Protein AF-A0A1V6YG26-F1 (afdb_monomer_lite)

Sequence (263 aa):
MVFYSLVFWRGEHWSNNSGQDHRQLIISSDRGIANYLFRLIQDRSDPIHRQRDFHEVQRLSPQMWSYCSRDWEVLRKFIDQINLGKAELSNESSNKIRGKVLYQHLDDWNYRNIAPILPDIDVADHIDGSVFCIRNKRVPERFWAIADGTTRIGVSTSKRSKFGIRIAGTHDREDNSNGRLMVKWDTVKLYLMEQNAKVLISKNKGFLEADKDDQDPAQFEFGTLLRGGFMVIETSDESDSAKKLSLKFVNPEYQGGEIWELC

Foldseek 3Di:
DKAKAKEFECEQDVDVPRRFFWIKIKIFQDLLLVLLLLLVLVVQEDQDPSPGQWYPWADPASRYTYIYGNDSCSSVVQLVCLQVVNHPDPPVSSVVHHPGMDMDIDGGPVDDDDDDPRPDDPADFQAAFDKWWKAFPVHRLWTFDQWPPFQFTFIDSPDTWIKTKHFPPPPPPPPPRVGNGAHQQTKIFIWTDDPPDTFAFDQDPQFTGGHNPDPDGDIDRNNCQQQFQWAWDFDDDVVDPDTTTTIGGHDPVDNDGTGMGTD

Organism: Penicillium nalgiovense (NCBI:txid60175)

pLDDT: mean 84.35, std 12.28, range [42.31, 97.38]

Structure (mmCIF, N/CA/C/O backbone):
data_AF-A0A1V6YG26-F1
#
_entry.id   AF-A0A1V6YG26-F1
#
loop_
_atom_site.group_PDB
_atom_site.id
_atom_site.type_symbol
_atom_site.label_atom_id
_atom_site.label_alt_id
_atom_site.label_comp_id
_atom_site.label_asym_id
_atom_site.label_entity_id
_atom_site.label_seq_id
_atom_site.pdbx_PDB_ins_code
_atom_site.Cartn_x
_atom_site.Cartn_y
_atom_site.Cartn_z
_atom_site.occupancy
_atom_site.B_iso_or_equiv
_atom_site.auth_seq_id
_atom_site.auth_comp_id
_atom_site.auth_asym_id
_atom_site.auth_atom_id
_atom_site.pdbx_PDB_model_num
ATOM 1 N N . MET A 1 1 ? 0.627 -14.253 -1.215 1.00 81.31 1 MET A N 1
ATOM 2 C CA . MET A 1 1 ? 0.008 -14.518 -2.528 1.00 81.31 1 MET A CA 1
ATOM 3 C C . MET A 1 1 ? 0.662 -13.585 -3.519 1.00 81.31 1 MET A C 1
ATOM 5 O O . MET A 1 1 ? 0.773 -12.405 -3.199 1.00 81.31 1 MET A O 1
ATOM 9 N N . VAL A 1 2 ? 1.115 -14.126 -4.650 1.00 90.81 2 VAL A N 1
ATOM 10 C CA . VAL A 1 2 ? 1.690 -13.341 -5.749 1.00 90.81 2 VAL A CA 1
ATOM 11 C C . VAL A 1 2 ? 0.691 -12.266 -6.173 1.00 90.81 2 VAL A C 1
ATOM 13 O O . VAL A 1 2 ? -0.513 -12.515 -6.197 1.00 90.81 2 VAL A O 1
ATOM 16 N N . PHE A 1 3 ? 1.187 -11.067 -6.456 1.00 92.56 3 PHE A N 1
ATOM 17 C CA . PHE A 1 3 ? 0.376 -9.935 -6.880 1.00 92.56 3 PHE A CA 1
ATOM 18 C C . PHE A 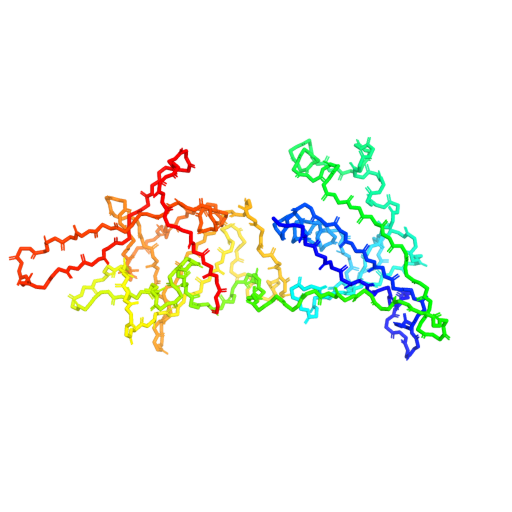1 3 ? 0.825 -9.470 -8.258 1.00 92.56 3 PHE A C 1
ATOM 20 O O . PHE A 1 3 ? 2.018 -9.280 -8.496 1.00 92.56 3 PHE A O 1
ATOM 27 N N . TYR A 1 4 ? -0.144 -9.282 -9.144 1.00 93.44 4 TYR A N 1
ATOM 28 C CA . TYR A 1 4 ? 0.081 -8.894 -10.526 1.00 93.44 4 TYR A CA 1
ATOM 29 C C . TYR A 1 4 ? -0.364 -7.447 -10.721 1.00 93.44 4 TYR A C 1
ATOM 31 O O . TYR A 1 4 ? -1.481 -7.090 -10.339 1.00 93.44 4 TYR A O 1
ATOM 39 N N . SER A 1 5 ? 0.500 -6.629 -11.317 1.00 93.94 5 SER A N 1
ATOM 40 C CA . SER A 1 5 ? 0.149 -5.285 -11.768 1.00 93.94 5 SER A CA 1
ATOM 41 C C . SER A 1 5 ? 0.291 -5.188 -13.279 1.00 93.94 5 SER A C 1
ATOM 43 O O . SER A 1 5 ? 1.360 -5.477 -13.814 1.00 93.94 5 SER A O 1
ATOM 45 N N . LEU A 1 6 ? -0.769 -4.756 -13.956 1.00 93.00 6 LEU A N 1
ATOM 46 C CA . LEU A 1 6 ? -0.712 -4.360 -15.355 1.00 93.00 6 LEU A CA 1
ATOM 47 C C . LEU A 1 6 ? -0.322 -2.887 -15.442 1.00 93.00 6 LEU A C 1
ATOM 49 O O . LEU A 1 6 ? -0.944 -2.018 -14.828 1.00 93.00 6 LEU A O 1
ATOM 53 N N . VAL A 1 7 ? 0.728 -2.626 -16.205 1.00 93.12 7 VAL A N 1
ATOM 54 C CA . VAL A 1 7 ? 1.361 -1.320 -16.306 1.00 93.12 7 VAL A CA 1
ATOM 55 C C . VAL A 1 7 ? 1.362 -0.868 -17.752 1.00 93.12 7 VAL A C 1
ATOM 57 O O . VAL A 1 7 ? 1.692 -1.638 -18.655 1.00 93.12 7 VAL A O 1
ATOM 60 N N . PHE A 1 8 ? 0.999 0.392 -17.961 1.00 90.50 8 PHE A N 1
ATOM 61 C CA . PHE A 1 8 ? 0.992 1.018 -19.277 1.00 90.50 8 PHE A CA 1
ATOM 62 C C . PHE A 1 8 ? 2.060 2.101 -19.334 1.00 90.50 8 PHE A C 1
ATOM 64 O O . PHE A 1 8 ? 2.003 3.069 -18.569 1.00 90.50 8 PHE A O 1
ATOM 71 N N . TRP A 1 9 ? 3.002 1.964 -20.261 1.00 90.94 9 TRP A N 1
ATOM 72 C CA . TRP A 1 9 ? 3.801 3.109 -20.674 1.00 90.94 9 TRP A CA 1
ATOM 73 C C . TRP A 1 9 ? 2.948 3.998 -21.576 1.00 90.94 9 TRP A C 1
ATOM 75 O O . TRP A 1 9 ? 2.202 3.499 -22.417 1.00 90.94 9 TRP A O 1
ATOM 85 N N . ARG A 1 10 ? 3.018 5.310 -21.350 1.00 88.19 10 ARG A N 1
ATOM 86 C CA . ARG A 1 10 ? 2.201 6.323 -22.029 1.00 88.19 10 ARG A CA 1
ATOM 87 C C . ARG A 1 10 ? 3.023 7.223 -22.945 1.00 88.19 10 ARG A C 1
ATOM 89 O O . ARG A 1 10 ? 2.530 8.273 -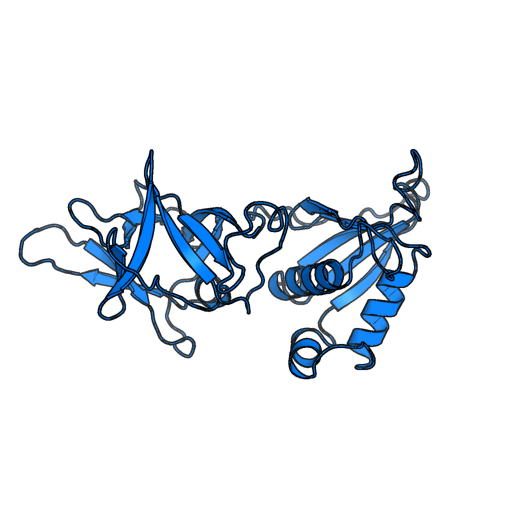23.334 1.00 88.19 10 ARG A O 1
ATOM 96 N N . GLY A 1 11 ? 4.245 6.846 -23.314 1.00 86.00 11 GLY A N 1
ATOM 97 C CA . GLY A 1 11 ? 5.129 7.711 -24.096 1.00 86.00 11 GLY A CA 1
ATOM 98 C C . GLY A 1 11 ? 5.890 8.731 -23.247 1.00 86.00 11 GLY A C 1
ATOM 99 O O . GLY A 1 11 ? 5.891 8.680 -22.016 1.00 86.00 11 GLY A O 1
ATOM 100 N N . GLU A 1 12 ? 6.523 9.691 -23.923 1.00 82.81 12 GLU A N 1
ATOM 101 C CA . GLU A 1 12 ? 7.204 10.820 -23.273 1.00 82.81 12 GLU A CA 1
ATOM 102 C C . GLU A 1 12 ? 6.216 11.852 -22.702 1.00 82.81 12 GLU A C 1
ATOM 104 O O . GLU A 1 12 ? 6.559 12.632 -21.823 1.00 82.81 12 GLU A O 1
ATOM 109 N N . HIS A 1 13 ? 4.979 11.868 -23.177 1.00 77.06 13 HIS A N 1
ATOM 110 C CA . HIS A 1 13 ? 3.904 12.716 -22.676 1.00 77.06 13 HIS A CA 1
ATOM 111 C C . HIS A 1 13 ? 2.573 12.029 -22.965 1.00 77.06 13 HIS A C 1
ATOM 113 O O . HIS A 1 13 ? 2.516 11.143 -23.821 1.00 77.06 13 HIS A O 1
ATOM 119 N N . TRP A 1 14 ? 1.497 12.475 -22.311 1.00 70.56 14 TRP A N 1
ATOM 120 C CA . TRP A 1 14 ? 0.128 12.120 -22.693 1.00 70.56 14 TRP A CA 1
ATOM 121 C C . TRP A 1 14 ? -0.158 12.580 -24.130 1.00 70.56 14 TRP A C 1
ATOM 123 O O . TRP A 1 14 ? -0.677 13.668 -24.366 1.00 70.56 14 TRP A O 1
ATOM 133 N N . SER A 1 15 ? 0.228 11.767 -25.107 1.00 60.75 15 SER A N 1
ATOM 134 C CA . SER A 1 15 ? -0.153 11.927 -26.502 1.00 60.75 15 SER A CA 1
ATOM 135 C C . SER A 1 15 ? -1.367 11.042 -26.774 1.00 60.75 15 SER A C 1
ATOM 137 O O . SER A 1 15 ? -1.554 10.004 -26.135 1.00 60.75 15 SER A O 1
ATOM 139 N N . ASN A 1 16 ? -2.203 11.434 -27.732 1.00 55.00 16 ASN A N 1
ATOM 140 C CA . ASN A 1 16 ? -3.494 10.783 -27.971 1.00 55.00 16 ASN A CA 1
ATOM 141 C C . ASN A 1 16 ? -3.404 9.294 -28.380 1.00 55.00 16 ASN A C 1
ATOM 143 O O . ASN A 1 16 ? -4.432 8.624 -28.378 1.00 55.00 16 ASN A O 1
ATOM 147 N N . ASN A 1 17 ? -2.207 8.755 -28.664 1.00 53.12 17 ASN A N 1
ATOM 148 C CA . ASN A 1 17 ? -2.014 7.373 -29.126 1.00 53.12 17 ASN A CA 1
ATOM 149 C C . ASN A 1 17 ? -1.087 6.511 -28.245 1.00 53.12 17 ASN A C 1
ATOM 151 O O . ASN A 1 17 ? -0.987 5.309 -28.461 1.00 53.12 17 ASN A O 1
ATOM 155 N N . SER A 1 18 ? -0.428 7.059 -27.224 1.00 56.69 18 SER A N 1
ATOM 156 C CA . SER A 1 18 ? 0.747 6.411 -26.617 1.00 56.69 18 SER A CA 1
ATOM 157 C C . SER A 1 18 ? 0.468 5.357 -25.534 1.00 56.69 18 SER A C 1
ATOM 159 O O . SER A 1 18 ? 1.392 4.933 -24.854 1.00 56.69 18 SER A O 1
ATOM 161 N N . GLY A 1 19 ? -0.780 4.905 -25.356 1.00 56.06 19 GLY A N 1
ATOM 162 C CA . GLY A 1 19 ? -1.140 3.858 -24.383 1.00 56.06 19 GLY A CA 1
ATOM 163 C C . GLY A 1 19 ? -1.404 2.465 -24.964 1.00 56.06 19 GLY A C 1
ATOM 164 O O . GLY A 1 19 ? -1.729 1.558 -24.197 1.00 56.06 19 GLY A O 1
ATOM 165 N N . GLN A 1 20 ? -1.339 2.302 -26.289 1.00 61.09 20 GLN A N 1
ATOM 166 C CA . GLN A 1 20 ? -1.691 1.044 -26.962 1.00 61.09 20 GLN A CA 1
ATOM 167 C C . GLN A 1 20 ? -0.503 0.079 -27.121 1.00 61.09 20 GLN A C 1
ATOM 169 O O . GLN A 1 20 ? -0.725 -1.135 -27.120 1.00 61.09 20 GLN A O 1
ATOM 174 N N . ASP A 1 21 ? 0.725 0.607 -27.145 1.00 65.25 21 ASP A N 1
ATOM 175 C CA . ASP A 1 21 ? 1.868 -0.095 -27.755 1.00 65.25 21 ASP A CA 1
ATOM 176 C C . ASP A 1 21 ? 2.886 -0.659 -26.745 1.00 65.25 21 ASP A C 1
ATOM 178 O O . ASP A 1 21 ? 3.805 -1.376 -27.104 1.00 65.25 21 ASP A O 1
ATOM 182 N N . HIS A 1 22 ? 2.766 -0.371 -25.443 1.00 80.75 22 HIS A N 1
ATOM 183 C CA . HIS A 1 22 ? 3.738 -0.896 -24.470 1.00 80.75 22 HIS A CA 1
ATOM 184 C C . HIS A 1 22 ? 3.083 -1.244 -23.140 1.00 80.75 22 HIS A C 1
ATOM 186 O O . HIS A 1 22 ? 3.033 -0.457 -22.185 1.00 80.75 22 HIS A O 1
ATOM 192 N N . ARG A 1 23 ? 2.585 -2.479 -23.090 1.00 87.31 23 ARG A N 1
ATOM 193 C CA . ARG A 1 23 ? 1.992 -3.088 -21.903 1.00 87.31 23 ARG A CA 1
ATOM 194 C C . ARG A 1 23 ? 3.025 -3.932 -21.183 1.00 87.31 23 ARG A C 1
ATOM 196 O O . ARG A 1 23 ? 3.871 -4.586 -21.787 1.00 87.31 23 ARG A O 1
ATOM 203 N N . GLN A 1 24 ? 2.964 -3.908 -19.865 1.00 90.62 24 GLN A N 1
ATOM 204 C CA . GLN A 1 24 ? 3.953 -4.569 -19.030 1.00 90.62 24 GLN A CA 1
ATOM 205 C C . GLN A 1 24 ? 3.233 -5.246 -17.872 1.00 90.62 24 GLN A C 1
ATOM 207 O O . GLN A 1 24 ? 2.350 -4.663 -17.244 1.00 90.62 24 GLN A O 1
ATOM 212 N N . LEU A 1 25 ? 3.598 -6.491 -17.596 1.00 93.25 25 LEU A N 1
ATOM 213 C CA . LEU A 1 25 ? 3.125 -7.233 -16.442 1.00 93.25 25 LEU A CA 1
ATOM 214 C C . LEU A 1 25 ? 4.224 -7.244 -15.386 1.00 93.25 25 LEU A C 1
ATOM 216 O O . LEU A 1 25 ? 5.319 -7.761 -15.606 1.00 93.25 25 LEU A O 1
ATOM 220 N N . ILE A 1 26 ? 3.910 -6.692 -14.221 1.00 95.81 26 ILE A N 1
ATOM 221 C CA . ILE A 1 26 ? 4.768 -6.760 -13.046 1.00 95.81 26 ILE A CA 1
ATOM 222 C C . ILE A 1 26 ? 4.250 -7.858 -12.130 1.00 95.81 26 ILE A C 1
ATOM 224 O O . ILE A 1 26 ? 3.083 -7.856 -11.738 1.00 95.81 26 ILE A O 1
ATOM 228 N N . ILE A 1 27 ? 5.135 -8.778 -11.760 1.00 95.38 27 ILE A N 1
ATOM 229 C CA . ILE A 1 27 ? 4.828 -9.908 -10.885 1.00 95.38 27 ILE A CA 1
ATOM 230 C C . ILE A 1 27 ? 5.585 -9.695 -9.579 1.00 95.38 27 ILE A C 1
ATOM 232 O O . ILE A 1 27 ? 6.812 -9.670 -9.561 1.00 95.38 27 ILE A O 1
ATOM 236 N N . SER A 1 28 ? 4.858 -9.522 -8.480 1.00 96.00 28 SER A N 1
ATOM 237 C CA . SER A 1 28 ? 5.433 -9.258 -7.157 1.00 96.00 28 SER A CA 1
ATOM 238 C C . SER A 1 28 ? 5.104 -10.377 -6.174 1.00 96.00 28 SER A C 1
ATOM 240 O O . SER A 1 28 ? 4.035 -10.981 -6.249 1.00 96.00 28 SER A O 1
ATOM 242 N N . SER A 1 29 ? 5.980 -10.631 -5.199 1.00 95.31 29 SER A N 1
ATOM 243 C CA . SER A 1 29 ? 5.761 -11.693 -4.197 1.00 95.31 29 SER A CA 1
ATOM 244 C C . SER A 1 29 ? 4.498 -11.487 -3.347 1.00 95.31 29 SER A C 1
ATOM 246 O O . SER A 1 29 ? 3.872 -12.453 -2.904 1.00 95.31 29 SER A O 1
ATOM 248 N N . ASP A 1 30 ? 4.138 -10.225 -3.098 1.00 92.94 30 ASP A N 1
ATOM 249 C CA . ASP A 1 30 ? 2.909 -9.805 -2.429 1.00 92.94 30 ASP A CA 1
ATOM 250 C C . ASP A 1 30 ? 2.498 -8.379 -2.834 1.00 92.94 30 ASP A C 1
ATOM 252 O O . ASP A 1 30 ? 3.299 -7.613 -3.375 1.00 92.94 30 ASP A O 1
ATOM 256 N N . ARG A 1 31 ? 1.247 -8.002 -2.533 1.00 91.50 31 ARG A N 1
ATOM 257 C CA . ARG A 1 31 ? 0.711 -6.653 -2.793 1.00 91.50 31 ARG A CA 1
ATOM 258 C C . ARG A 1 31 ? 1.529 -5.548 -2.127 1.00 91.50 31 ARG A C 1
ATOM 260 O O . ARG A 1 31 ? 1.673 -4.468 -2.686 1.00 91.50 31 ARG A O 1
ATOM 267 N N . GLY A 1 32 ? 2.066 -5.798 -0.935 1.00 92.88 32 GLY A N 1
ATOM 268 C CA . GLY A 1 32 ? 2.900 -4.832 -0.227 1.00 92.88 32 GLY A CA 1
ATOM 269 C C . GLY A 1 32 ? 4.209 -4.542 -0.961 1.00 92.88 32 GLY A C 1
ATOM 270 O O . GLY A 1 32 ? 4.659 -3.403 -0.942 1.00 92.88 32 GLY A O 1
ATOM 271 N N . ILE A 1 33 ? 4.794 -5.539 -1.635 1.00 96.12 33 ILE A N 1
ATOM 272 C CA . ILE A 1 33 ? 5.944 -5.343 -2.528 1.00 96.12 33 ILE A CA 1
ATOM 273 C C . ILE A 1 33 ? 5.541 -4.572 -3.788 1.00 96.12 33 ILE A C 1
ATOM 275 O O . ILE A 1 33 ? 6.226 -3.614 -4.132 1.00 96.12 33 ILE A O 1
ATOM 279 N N . ALA A 1 34 ? 4.421 -4.925 -4.428 1.00 95.44 34 ALA A N 1
ATOM 280 C CA . ALA A 1 34 ? 3.933 -4.208 -5.612 1.00 95.44 34 ALA A CA 1
ATOM 281 C C . ALA A 1 34 ? 3.680 -2.718 -5.313 1.00 95.44 34 ALA A C 1
ATOM 283 O O . ALA A 1 34 ? 4.147 -1.834 -6.028 1.00 95.44 34 ALA A O 1
ATOM 284 N N . ASN A 1 35 ? 3.009 -2.440 -4.192 1.00 94.94 35 ASN A N 1
ATOM 285 C CA . ASN A 1 35 ? 2.781 -1.089 -3.693 1.00 94.94 35 ASN A CA 1
ATOM 286 C C . ASN A 1 35 ? 4.098 -0.350 -3.421 1.00 94.94 35 ASN A C 1
ATOM 288 O O . ASN A 1 35 ? 4.224 0.831 -3.726 1.00 94.94 35 ASN A O 1
ATOM 292 N N . TYR A 1 36 ? 5.097 -1.040 -2.875 1.00 96.00 36 TYR A N 1
ATOM 293 C CA . TYR A 1 36 ? 6.389 -0.427 -2.594 1.00 96.00 36 TYR A CA 1
ATOM 294 C C . TYR A 1 36 ? 7.201 -0.117 -3.845 1.00 96.00 36 TYR A C 1
ATOM 296 O O . TYR A 1 36 ? 7.791 0.954 -3.915 1.00 96.00 36 TYR A O 1
ATOM 304 N N . LEU A 1 37 ? 7.165 -0.982 -4.863 1.00 96.81 37 LEU A N 1
ATOM 305 C CA . LEU A 1 37 ? 7.727 -0.658 -6.173 1.00 96.81 37 LEU A CA 1
ATOM 306 C C . LEU A 1 37 ? 7.098 0.622 -6.727 1.00 96.81 37 LEU A C 1
ATOM 308 O O . LEU A 1 37 ? 7.815 1.542 -7.111 1.00 96.81 37 LEU A O 1
ATOM 312 N N . PHE A 1 38 ? 5.765 0.690 -6.728 1.00 95.75 38 PHE A N 1
ATOM 313 C CA . PHE A 1 38 ? 5.043 1.866 -7.201 1.00 95.75 38 PHE A CA 1
ATOM 314 C C . PHE A 1 38 ? 5.436 3.121 -6.415 1.00 95.75 38 PHE A C 1
ATOM 316 O O . PHE A 1 38 ? 5.707 4.153 -7.017 1.00 95.75 38 PHE A O 1
ATOM 323 N N . ARG A 1 39 ? 5.556 3.026 -5.085 1.00 93.69 39 ARG A N 1
ATOM 324 C CA . ARG A 1 39 ? 6.039 4.125 -4.239 1.00 93.69 39 ARG A CA 1
ATOM 325 C C . ARG A 1 39 ? 7.443 4.590 -4.632 1.00 93.69 39 ARG A C 1
ATOM 327 O O . ARG A 1 39 ? 7.652 5.789 -4.758 1.00 93.69 39 ARG A O 1
ATOM 334 N N . LEU A 1 40 ? 8.386 3.671 -4.851 1.00 94.19 40 LEU A N 1
ATOM 335 C CA . LEU A 1 40 ? 9.747 4.024 -5.275 1.00 94.19 40 LEU A CA 1
ATOM 336 C C . LEU A 1 40 ? 9.751 4.753 -6.625 1.00 94.19 40 LEU A C 1
ATOM 338 O O . LEU A 1 40 ? 10.537 5.676 -6.824 1.00 94.19 40 LEU A O 1
ATOM 342 N N . ILE A 1 41 ? 8.862 4.355 -7.537 1.00 94.31 41 ILE A N 1
ATOM 343 C CA . ILE A 1 41 ? 8.667 5.025 -8.827 1.00 94.31 41 ILE A CA 1
ATOM 344 C C . ILE A 1 41 ? 8.043 6.411 -8.622 1.00 94.31 41 ILE A C 1
ATOM 346 O O . ILE A 1 41 ? 8.529 7.375 -9.204 1.00 94.31 41 ILE A O 1
ATOM 350 N N . GLN A 1 42 ? 7.032 6.543 -7.755 1.00 91.25 42 GLN A N 1
ATOM 351 C CA . GLN A 1 42 ? 6.451 7.841 -7.391 1.00 91.25 42 GLN A CA 1
ATOM 352 C C . GLN A 1 42 ? 7.501 8.794 -6.804 1.00 91.25 42 GLN A C 1
ATOM 354 O O . GLN A 1 42 ? 7.570 9.944 -7.218 1.00 91.25 42 GLN A O 1
ATOM 359 N N . ASP A 1 43 ? 8.347 8.322 -5.885 1.00 88.19 43 ASP A N 1
ATOM 360 C CA . ASP A 1 43 ? 9.395 9.134 -5.248 1.00 88.19 43 ASP A CA 1
ATOM 361 C C . ASP A 1 43 ? 10.491 9.565 -6.243 1.00 88.19 43 ASP A C 1
ATOM 363 O O . ASP A 1 43 ? 11.169 10.581 -6.057 1.00 88.19 43 ASP A O 1
ATOM 367 N N . ARG A 1 44 ? 10.657 8.798 -7.326 1.00 87.62 44 ARG A N 1
ATOM 368 C CA . ARG A 1 44 ? 11.541 9.097 -8.460 1.00 87.62 44 ARG A CA 1
ATOM 369 C C . ARG A 1 44 ? 10.842 9.857 -9.584 1.00 87.62 44 ARG A C 1
ATOM 371 O O . ARG A 1 44 ? 11.519 10.250 -10.527 1.00 87.62 44 ARG A O 1
ATOM 378 N N . SER A 1 45 ? 9.538 10.094 -9.490 1.00 85.94 45 SER A N 1
ATOM 379 C CA . SER A 1 45 ? 8.792 10.816 -10.510 1.00 85.94 45 SER A CA 1
ATOM 380 C C . SER A 1 45 ? 9.078 12.311 -10.428 1.00 85.94 45 SER A C 1
ATOM 382 O O . SER A 1 45 ? 9.135 12.884 -9.342 1.00 85.94 45 SER A O 1
ATOM 384 N N . ASP A 1 46 ? 9.193 12.961 -11.579 1.00 79.38 46 ASP A N 1
ATOM 385 C CA . ASP A 1 46 ? 9.273 14.418 -11.689 1.00 79.38 46 ASP A CA 1
ATOM 386 C C . ASP A 1 46 ? 8.199 14.922 -12.661 1.00 79.38 46 ASP A C 1
ATOM 388 O O . ASP A 1 46 ? 8.465 15.119 -13.847 1.00 79.38 46 ASP A O 1
ATOM 392 N N . PRO A 1 47 ? 6.948 15.081 -12.190 1.00 74.69 47 PRO A N 1
ATOM 393 C CA . PRO A 1 47 ? 5.844 15.455 -13.066 1.00 74.69 47 PRO A CA 1
ATOM 394 C C . PRO A 1 47 ? 5.962 16.888 -13.609 1.00 74.69 47 PRO A C 1
ATOM 396 O O . PRO A 1 47 ? 5.361 17.180 -14.637 1.00 74.69 47 PRO A O 1
ATOM 399 N N . ILE A 1 48 ? 6.716 17.772 -12.940 1.00 73.75 48 ILE A N 1
ATOM 400 C CA . ILE A 1 48 ? 6.788 19.201 -13.279 1.00 73.75 48 ILE A CA 1
ATOM 401 C C . ILE A 1 48 ? 7.912 19.464 -14.279 1.00 73.75 48 ILE A C 1
ATOM 403 O O . ILE A 1 48 ? 7.668 20.066 -15.323 1.00 73.75 48 ILE A O 1
ATOM 407 N N . HIS A 1 49 ? 9.140 19.028 -13.978 1.00 73.31 49 HIS A N 1
ATOM 408 C CA . HIS A 1 49 ? 10.297 19.342 -14.821 1.00 73.31 49 HIS A CA 1
ATOM 409 C C . HIS A 1 49 ? 10.637 18.223 -15.809 1.00 73.31 49 HIS A C 1
ATOM 411 O O . HIS A 1 49 ? 11.358 18.481 -16.774 1.00 73.31 49 HIS A O 1
ATOM 417 N N . ARG A 1 50 ? 10.089 17.011 -15.617 1.00 73.19 50 ARG A N 1
ATOM 418 C CA . ARG A 1 50 ? 10.273 15.842 -16.497 1.00 73.19 50 ARG A CA 1
ATOM 419 C C . ARG A 1 50 ? 11.749 15.524 -16.764 1.00 73.19 50 ARG A C 1
ATOM 421 O O . ARG A 1 50 ? 12.130 15.107 -17.859 1.00 73.19 50 ARG A O 1
ATOM 428 N N . GLN A 1 51 ? 12.602 15.772 -15.771 1.00 71.44 51 GLN A N 1
ATOM 429 C CA . GLN A 1 51 ? 14.044 15.535 -15.877 1.00 71.44 51 GLN A CA 1
ATOM 430 C C . GLN A 1 51 ? 14.449 14.149 -15.377 1.00 71.44 51 GLN A C 1
ATOM 432 O O . GLN A 1 51 ? 15.572 13.715 -15.627 1.00 71.44 51 GLN A O 1
ATOM 437 N N . ARG A 1 52 ? 13.550 13.461 -14.667 1.00 80.62 52 ARG A N 1
ATOM 438 C CA . ARG A 1 52 ? 13.782 12.114 -14.145 1.00 80.62 52 ARG A CA 1
ATOM 439 C C . ARG A 1 52 ? 13.299 11.035 -15.107 1.00 80.62 52 ARG A C 1
ATOM 441 O O . ARG A 1 52 ? 12.536 11.288 -16.031 1.00 80.62 52 ARG A O 1
ATOM 448 N N . ASP A 1 53 ? 13.742 9.814 -14.826 1.00 84.56 53 ASP A N 1
ATOM 449 C CA . ASP A 1 53 ? 13.401 8.594 -15.564 1.00 84.56 53 ASP A CA 1
ATOM 450 C C . ASP A 1 53 ? 11.888 8.362 -15.688 1.00 84.56 53 ASP A C 1
ATOM 452 O O . ASP A 1 53 ? 11.418 7.825 -16.691 1.00 84.56 53 ASP A O 1
ATOM 456 N N . PHE A 1 54 ? 11.134 8.782 -14.671 1.00 90.62 54 PHE A N 1
ATOM 457 C CA . PHE A 1 54 ? 9.685 8.668 -14.614 1.00 90.62 54 PHE A CA 1
ATOM 458 C C . PHE A 1 54 ? 9.055 10.048 -14.445 1.00 90.62 54 PHE A C 1
ATOM 460 O O . PHE A 1 54 ? 9.532 10.883 -13.671 1.00 90.62 54 PHE A O 1
ATOM 467 N N . HIS A 1 55 ? 7.921 10.258 -15.098 1.00 88.25 55 HIS A N 1
ATOM 468 C CA . HIS A 1 55 ? 7.056 11.409 -14.869 1.00 88.25 55 HIS A CA 1
ATOM 469 C C . HIS A 1 55 ? 5.599 11.031 -15.125 1.00 88.25 55 HIS A C 1
ATOM 471 O O . HIS A 1 55 ? 5.307 9.996 -15.721 1.00 88.25 55 HIS A O 1
ATOM 477 N N . GLU A 1 56 ? 4.674 11.848 -14.615 1.00 87.44 56 GLU A N 1
ATOM 478 C CA . GLU A 1 56 ? 3.224 11.659 -14.807 1.00 87.44 56 GLU A CA 1
ATOM 479 C C . GLU A 1 56 ? 2.725 10.251 -14.409 1.00 87.44 56 GLU A C 1
ATOM 481 O O . GLU A 1 56 ? 1.868 9.651 -15.056 1.00 87.44 56 GLU A O 1
ATOM 486 N N . VAL A 1 57 ? 3.283 9.708 -13.322 1.00 90.88 57 VAL A N 1
ATOM 487 C CA . VAL A 1 57 ? 2.917 8.392 -12.785 1.00 90.88 57 VAL A CA 1
ATOM 488 C C . VAL A 1 57 ? 1.503 8.446 -12.208 1.00 90.88 57 VAL A C 1
ATOM 490 O O . VAL A 1 57 ? 1.239 9.187 -11.261 1.00 90.88 57 VAL A O 1
ATOM 493 N N . GLN A 1 58 ? 0.598 7.624 -12.738 1.00 90.25 58 GLN A N 1
ATOM 494 C CA . GLN A 1 58 ? -0.810 7.602 -12.347 1.00 90.25 58 GLN A CA 1
ATOM 495 C C . GLN A 1 58 ? -1.248 6.202 -11.934 1.00 90.25 58 GLN A C 1
ATOM 497 O O . GLN A 1 58 ? -1.056 5.232 -12.667 1.00 90.25 58 GLN A O 1
ATOM 502 N N . ARG A 1 59 ? -1.913 6.099 -10.782 1.00 90.00 59 ARG A N 1
ATOM 503 C CA . ARG A 1 59 ? -2.589 4.869 -10.372 1.00 90.00 59 ARG A CA 1
ATOM 504 C C . ARG A 1 59 ? -4.024 4.854 -10.885 1.00 90.00 59 ARG A C 1
ATOM 506 O O . ARG A 1 59 ? -4.751 5.818 -10.683 1.00 90.00 59 ARG A O 1
ATOM 513 N N . LEU A 1 60 ? -4.409 3.771 -11.557 1.00 88.94 60 LEU A N 1
ATOM 514 C CA . LEU A 1 60 ? -5.759 3.572 -12.097 1.00 88.94 60 LEU A CA 1
ATOM 515 C C . LEU A 1 60 ? -6.582 2.648 -11.193 1.00 88.94 60 LEU A C 1
ATOM 517 O O . LEU A 1 60 ? -7.784 2.829 -11.044 1.00 88.94 60 LEU A O 1
ATOM 521 N N . SER A 1 61 ? -5.930 1.651 -10.595 1.00 89.75 61 SER A N 1
ATOM 522 C CA . SER A 1 61 ? -6.515 0.723 -9.632 1.00 89.75 61 SER A CA 1
ATOM 523 C C . SER A 1 61 ? -5.410 0.087 -8.770 1.00 89.75 61 SER A C 1
ATOM 525 O O . SER A 1 61 ? -4.214 0.291 -9.018 1.00 89.75 61 SER A O 1
ATOM 527 N N . PRO A 1 62 ? -5.749 -0.744 -7.771 1.00 89.69 62 PRO A N 1
ATOM 528 C CA . PRO A 1 62 ? -4.759 -1.520 -7.031 1.00 89.69 62 PRO A CA 1
ATOM 529 C C . PRO A 1 62 ? -3.842 -2.369 -7.924 1.00 89.69 62 PRO A C 1
ATOM 531 O O . PRO A 1 62 ? -2.675 -2.550 -7.576 1.00 89.69 62 PRO A O 1
ATOM 534 N N . GLN A 1 63 ? -4.349 -2.866 -9.055 1.00 91.94 63 GLN A N 1
ATOM 535 C CA . GLN A 1 63 ? -3.626 -3.730 -9.995 1.00 91.94 63 GLN A CA 1
ATOM 536 C C . GLN A 1 63 ? -3.230 -3.018 -11.292 1.00 91.94 63 GLN A C 1
ATOM 538 O O . GLN A 1 63 ? -2.570 -3.630 -12.124 1.00 91.94 63 GLN A O 1
ATOM 543 N N . MET A 1 64 ? -3.611 -1.756 -11.494 1.00 91.38 64 MET A N 1
ATOM 544 C CA . MET A 1 64 ? -3.368 -1.052 -12.752 1.00 91.38 64 MET A CA 1
ATOM 545 C C . MET A 1 64 ? -2.805 0.338 -12.517 1.00 91.38 64 MET A C 1
ATOM 547 O O . MET A 1 64 ? -3.331 1.118 -11.724 1.00 91.38 64 MET A O 1
ATOM 551 N N . TRP A 1 65 ? -1.750 0.677 -13.243 1.00 93.25 65 TRP A N 1
A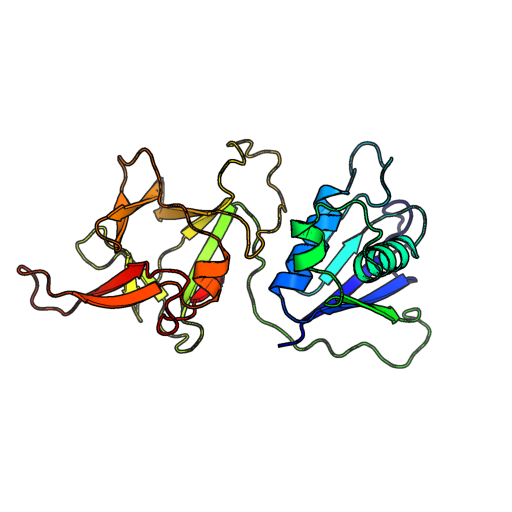TOM 552 C CA . TRP A 1 65 ? -1.171 2.015 -13.214 1.00 93.25 65 TRP A CA 1
ATOM 553 C C . TRP A 1 65 ? -0.433 2.316 -14.516 1.00 93.25 65 TRP A C 1
ATOM 555 O O . TRP A 1 65 ? -0.220 1.440 -15.354 1.00 93.25 65 TRP A O 1
ATOM 565 N N . SER A 1 66 ? -0.084 3.577 -14.720 1.00 92.69 66 SER A N 1
ATOM 566 C CA . SER A 1 66 ? 0.628 4.040 -15.902 1.00 92.69 66 SER A CA 1
ATOM 567 C C . SER A 1 66 ? 1.722 5.030 -15.550 1.00 92.69 66 SER A C 1
ATOM 569 O O . SER A 1 66 ? 1.706 5.631 -14.475 1.00 92.69 66 SER A O 1
ATOM 571 N N . TYR A 1 67 ? 2.672 5.195 -16.462 1.00 92.50 67 TYR A N 1
ATOM 572 C CA . TYR A 1 67 ? 3.753 6.163 -16.334 1.00 92.50 67 TYR A CA 1
ATOM 573 C C . TYR A 1 67 ? 4.156 6.716 -17.702 1.00 92.50 67 TYR A C 1
ATOM 575 O O . TYR A 1 67 ? 3.991 6.041 -18.724 1.00 92.50 67 TYR A O 1
ATOM 583 N N . CYS A 1 68 ? 4.717 7.921 -17.699 1.00 90.62 68 CYS A N 1
ATOM 584 C CA . CYS A 1 68 ? 5.426 8.493 -18.833 1.00 90.62 68 CYS A CA 1
ATOM 585 C C . CYS A 1 68 ? 6.940 8.407 -18.587 1.00 90.62 68 CYS A C 1
ATOM 587 O O . CYS A 1 68 ? 7.416 8.454 -17.448 1.00 90.62 68 CYS A O 1
ATOM 589 N N . SER A 1 69 ? 7.696 8.246 -19.667 1.00 90.88 69 SER A N 1
ATOM 590 C CA . SER A 1 69 ? 9.162 8.249 -19.681 1.00 90.88 69 SER A CA 1
ATOM 591 C C . SER A 1 69 ? 9.649 8.443 -21.115 1.00 90.88 69 SER A C 1
ATOM 593 O O . SER A 1 69 ? 8.907 8.204 -22.067 1.00 90.88 69 SER A O 1
ATOM 595 N N . ARG A 1 70 ? 10.919 8.819 -21.292 1.00 87.75 70 ARG A N 1
ATOM 596 C CA . ARG A 1 70 ? 11.526 8.939 -22.634 1.00 87.75 70 ARG A CA 1
ATOM 597 C C . ARG A 1 70 ? 11.616 7.608 -23.387 1.00 87.75 70 ARG A C 1
ATOM 599 O O . ARG A 1 70 ? 11.595 7.593 -24.609 1.00 87.75 70 ARG A O 1
ATOM 606 N N . ASP A 1 71 ? 11.739 6.506 -22.653 1.00 88.38 71 ASP A N 1
ATOM 607 C CA . ASP A 1 71 ? 11.923 5.154 -23.187 1.00 88.38 71 ASP A CA 1
ATOM 608 C C . ASP A 1 71 ? 11.062 4.166 -22.382 1.00 88.38 71 ASP A C 1
ATOM 610 O O . ASP A 1 71 ? 11.051 4.197 -21.144 1.00 88.38 71 ASP A O 1
ATOM 614 N N . TRP A 1 72 ? 10.331 3.289 -23.071 1.00 87.25 72 TRP A N 1
ATOM 615 C CA . TRP A 1 72 ? 9.475 2.277 -22.452 1.00 87.25 72 TRP A CA 1
ATOM 616 C C . TRP A 1 72 ? 10.286 1.250 -21.646 1.00 87.25 72 TRP A C 1
ATOM 618 O O . TRP A 1 72 ? 9.769 0.688 -20.675 1.00 87.25 72 TRP A O 1
ATOM 628 N N . GLU A 1 73 ? 11.566 1.037 -21.976 1.00 91.19 73 GLU A N 1
ATOM 629 C CA . GLU A 1 73 ? 12.442 0.106 -21.258 1.00 91.19 73 GLU A CA 1
ATOM 630 C C . GLU A 1 73 ? 12.874 0.604 -19.873 1.00 91.19 73 GLU A C 1
ATOM 632 O O . GLU A 1 73 ? 13.444 -0.169 -19.099 1.00 91.19 73 GLU A O 1
ATOM 637 N N . VAL A 1 74 ? 12.628 1.873 -19.534 1.00 93.25 74 VAL A N 1
ATOM 638 C CA . VAL A 1 74 ? 13.073 2.477 -18.267 1.00 93.25 74 VAL A CA 1
ATOM 639 C C . VAL A 1 74 ? 12.589 1.678 -17.054 1.00 93.25 74 VAL A C 1
ATOM 641 O O . VAL A 1 74 ? 13.372 1.425 -16.137 1.00 93.25 74 VAL A O 1
ATOM 644 N N . LEU A 1 75 ? 11.339 1.198 -17.065 1.00 94.88 75 LEU A N 1
ATOM 645 C CA . LEU A 1 75 ? 10.823 0.380 -15.965 1.00 94.88 75 LEU A CA 1
ATOM 646 C C . LEU A 1 75 ? 11.561 -0.961 -15.851 1.00 94.88 75 LEU A C 1
ATOM 648 O O . LEU A 1 75 ? 11.945 -1.354 -14.749 1.00 94.88 75 LEU A O 1
ATOM 652 N N . ARG A 1 76 ? 11.797 -1.641 -16.982 1.00 95.50 76 ARG A N 1
ATOM 653 C CA . ARG A 1 76 ? 12.554 -2.902 -17.032 1.00 95.50 76 ARG A CA 1
ATOM 654 C C . ARG A 1 76 ? 13.956 -2.704 -16.468 1.00 95.50 76 ARG A C 1
ATOM 656 O O . ARG A 1 76 ? 14.339 -3.396 -15.530 1.00 95.50 76 ARG A O 1
ATOM 663 N N . LYS A 1 77 ? 14.678 -1.703 -16.985 1.00 95.88 77 LYS A N 1
ATOM 664 C CA . LYS A 1 77 ? 16.032 -1.344 -16.542 1.00 95.88 77 LYS A CA 1
ATOM 665 C C . LYS A 1 77 ? 16.051 -1.067 -15.040 1.00 95.88 77 LYS A C 1
ATOM 667 O O . LYS A 1 77 ? 16.916 -1.588 -14.345 1.00 95.88 77 LYS A O 1
ATOM 672 N N . PHE A 1 78 ? 15.084 -0.312 -14.518 1.00 96.00 78 PHE A N 1
ATOM 673 C CA . PHE A 1 78 ? 15.004 -0.021 -13.087 1.00 96.00 78 PHE A CA 1
ATOM 674 C C . PHE A 1 78 ? 14.799 -1.283 -12.233 1.00 96.00 78 PHE A C 1
ATOM 676 O O . PHE A 1 78 ? 15.514 -1.475 -11.247 1.00 96.00 78 PHE A O 1
ATOM 683 N N . ILE A 1 79 ? 13.881 -2.171 -12.626 1.00 96.94 79 ILE A N 1
ATOM 684 C CA . ILE A 1 79 ? 13.641 -3.447 -11.933 1.00 96.94 79 ILE A CA 1
ATOM 685 C C . ILE A 1 79 ? 14.880 -4.353 -11.995 1.00 96.94 79 ILE A C 1
ATOM 687 O O . ILE A 1 79 ? 15.255 -4.949 -10.982 1.00 96.94 79 ILE A O 1
ATOM 691 N N . ASP A 1 80 ? 15.569 -4.407 -13.135 1.00 96.94 80 ASP A N 1
ATOM 692 C CA . ASP A 1 80 ? 16.818 -5.157 -13.280 1.00 96.94 80 ASP A CA 1
ATOM 693 C C . ASP A 1 80 ? 17.902 -4.609 -12.341 1.00 96.94 80 ASP A C 1
ATOM 695 O O . ASP A 1 80 ? 18.537 -5.376 -11.615 1.00 96.94 80 ASP A O 1
ATOM 699 N N . GLN A 1 81 ? 18.075 -3.283 -12.268 1.00 96.44 81 GLN A N 1
ATOM 700 C CA . GLN A 1 81 ? 19.025 -2.671 -11.332 1.00 96.44 81 GLN A CA 1
ATOM 701 C C . GLN A 1 81 ? 18.657 -2.955 -9.869 1.00 96.44 81 GLN A C 1
ATOM 703 O O . GLN A 1 81 ? 19.551 -3.216 -9.061 1.00 96.44 81 GLN A O 1
ATOM 708 N N . ILE A 1 82 ? 17.368 -2.954 -9.510 1.00 96.19 82 ILE A N 1
ATOM 709 C CA . ILE A 1 82 ? 16.908 -3.361 -8.173 1.00 96.19 82 ILE A CA 1
ATOM 710 C C . ILE A 1 82 ? 17.348 -4.798 -7.876 1.00 96.19 82 ILE A C 1
ATOM 712 O O . ILE A 1 82 ? 17.964 -5.062 -6.842 1.00 96.19 82 ILE A O 1
ATOM 716 N N . ASN A 1 83 ? 17.063 -5.729 -8.786 1.00 96.50 83 ASN A N 1
ATOM 717 C CA . ASN A 1 83 ? 17.342 -7.150 -8.588 1.00 96.50 83 ASN A CA 1
ATOM 718 C C . ASN A 1 83 ? 18.852 -7.444 -8.540 1.00 96.50 83 ASN A C 1
ATOM 720 O O . ASN A 1 83 ? 19.311 -8.252 -7.724 1.00 96.50 83 ASN A O 1
ATOM 724 N N . LEU A 1 84 ? 19.641 -6.712 -9.327 1.00 95.94 84 LEU A N 1
ATOM 725 C CA . LEU A 1 84 ? 21.103 -6.757 -9.302 1.00 95.94 84 LEU A CA 1
ATOM 726 C C . LEU A 1 84 ? 21.718 -6.051 -8.081 1.00 95.94 84 LEU A C 1
ATOM 728 O O . LEU A 1 84 ? 22.911 -6.220 -7.835 1.00 95.94 84 LEU A O 1
ATOM 732 N N . GLY A 1 85 ? 20.935 -5.302 -7.297 1.00 94.06 85 GLY A N 1
ATOM 733 C CA . GLY A 1 85 ? 21.429 -4.522 -6.157 1.00 94.06 85 GLY A CA 1
ATOM 734 C C . GLY A 1 85 ? 22.242 -3.288 -6.563 1.00 94.06 85 GLY A C 1
ATOM 735 O O . GLY A 1 85 ? 23.090 -2.840 -5.802 1.00 94.06 85 GLY A O 1
ATOM 736 N N . LYS A 1 86 ? 22.008 -2.773 -7.771 1.00 95.00 86 LYS A N 1
ATOM 737 C CA . LYS A 1 86 ? 22.706 -1.632 -8.381 1.00 95.00 86 LYS A CA 1
ATOM 738 C C . LYS A 1 86 ? 21.850 -0.365 -8.459 1.00 95.00 86 LYS A C 1
ATOM 740 O O . LYS A 1 86 ? 22.358 0.693 -8.809 1.00 95.00 86 LYS A O 1
ATOM 745 N N . ALA A 1 87 ? 20.553 -0.463 -8.168 1.00 92.25 87 ALA A N 1
ATOM 746 C CA . ALA A 1 87 ? 19.681 0.703 -8.110 1.00 92.25 87 ALA A CA 1
ATOM 747 C C . ALA A 1 87 ? 20.118 1.652 -6.983 1.00 92.25 87 ALA A C 1
ATOM 749 O O . ALA A 1 87 ? 20.468 1.200 -5.895 1.00 92.25 87 ALA A O 1
ATOM 750 N N . GLU A 1 88 ? 20.029 2.961 -7.229 1.00 92.06 88 GLU A N 1
ATOM 751 C CA . GLU A 1 88 ? 20.303 4.023 -6.247 1.00 92.06 88 GLU A CA 1
ATOM 752 C C . GLU A 1 88 ? 19.237 4.062 -5.133 1.00 92.06 88 GLU A C 1
ATOM 754 O O . GLU A 1 88 ? 18.361 4.926 -5.085 1.00 92.06 88 GLU A O 1
ATOM 759 N N . LEU A 1 89 ? 19.244 3.055 -4.268 1.00 91.75 89 LEU A N 1
ATOM 760 C CA . LEU A 1 89 ? 18.335 2.892 -3.140 1.00 91.75 89 LEU A CA 1
ATOM 761 C C . LEU A 1 89 ? 19.159 2.719 -1.867 1.00 91.75 89 LEU A C 1
ATOM 763 O O . LEU A 1 89 ? 20.260 2.170 -1.903 1.00 91.75 89 LEU A O 1
ATOM 767 N N . SER A 1 90 ? 18.612 3.130 -0.721 1.00 92.62 90 SER A N 1
ATOM 768 C CA . SER A 1 90 ? 19.230 2.788 0.561 1.00 92.62 90 SER A CA 1
ATOM 769 C C . SER A 1 90 ? 19.315 1.266 0.723 1.00 92.62 90 SER A C 1
ATOM 771 O O . SER A 1 90 ? 18.465 0.532 0.209 1.00 92.62 90 SER A O 1
ATOM 773 N N . ASN A 1 91 ? 20.304 0.781 1.481 1.00 90.69 91 ASN A N 1
ATOM 774 C CA . ASN A 1 91 ? 20.458 -0.653 1.757 1.00 90.69 91 ASN A CA 1
ATOM 775 C C . ASN A 1 91 ? 19.167 -1.269 2.316 1.00 90.69 91 ASN A C 1
ATOM 777 O O . ASN A 1 91 ? 18.757 -2.352 1.905 1.00 90.69 91 ASN A O 1
ATOM 781 N N . GLU A 1 92 ? 18.486 -0.545 3.204 1.00 92.25 92 GLU A N 1
ATOM 782 C CA . GLU A 1 92 ? 17.205 -0.960 3.766 1.00 92.25 92 GLU A CA 1
ATOM 783 C C . GLU A 1 92 ? 16.121 -1.116 2.686 1.00 92.25 92 GLU A C 1
ATOM 785 O O . GLU A 1 92 ? 15.449 -2.148 2.623 1.00 92.25 92 GLU A O 1
ATOM 790 N N . SER A 1 93 ? 15.979 -0.125 1.801 1.00 92.62 93 SER A N 1
ATOM 791 C CA . SER A 1 93 ? 14.999 -0.159 0.709 1.00 92.62 93 SER A CA 1
ATOM 792 C C . SER A 1 93 ? 15.297 -1.283 -0.279 1.00 92.62 93 SER A C 1
ATOM 794 O O . SER A 1 93 ? 14.396 -2.024 -0.669 1.00 92.62 93 SER A O 1
ATOM 796 N N . SER A 1 94 ? 16.573 -1.459 -0.631 1.00 93.12 94 SER A N 1
ATOM 797 C CA . SER A 1 94 ? 17.043 -2.526 -1.516 1.00 93.12 94 SER A CA 1
ATOM 798 C C . SER A 1 94 ? 16.706 -3.909 -0.948 1.00 93.12 94 SER A C 1
ATOM 800 O O . SER A 1 94 ? 16.050 -4.711 -1.614 1.00 93.12 94 SER A O 1
ATOM 802 N N . ASN A 1 95 ? 17.015 -4.160 0.329 1.00 93.88 95 ASN A N 1
ATOM 803 C CA . ASN A 1 95 ? 16.710 -5.429 1.005 1.00 93.88 95 ASN A CA 1
ATOM 804 C C . ASN A 1 95 ? 15.203 -5.743 1.054 1.00 93.88 95 ASN A C 1
ATOM 806 O O . ASN A 1 95 ? 14.787 -6.908 1.020 1.00 93.88 95 ASN A O 1
ATOM 810 N N . LYS A 1 96 ? 14.353 -4.711 1.117 1.00 94.69 96 LYS A N 1
ATOM 811 C CA . LYS A 1 96 ? 12.895 -4.880 1.132 1.00 94.69 96 LYS A CA 1
ATOM 812 C C . LYS A 1 96 ? 12.358 -5.437 -0.187 1.00 94.69 96 LYS A C 1
ATOM 814 O O . LYS A 1 96 ? 11.445 -6.264 -0.118 1.00 94.69 96 LYS A O 1
ATOM 819 N N . ILE A 1 97 ? 12.917 -5.056 -1.338 1.00 96.44 97 ILE A N 1
ATOM 820 C CA . ILE A 1 97 ? 12.332 -5.310 -2.671 1.00 96.44 97 ILE A CA 1
ATOM 821 C C . ILE A 1 97 ? 13.158 -6.230 -3.588 1.00 96.44 97 ILE A C 1
ATOM 823 O O . ILE A 1 97 ? 12.588 -6.879 -4.466 1.00 96.44 97 ILE A O 1
ATOM 827 N N . ARG A 1 98 ? 14.477 -6.329 -3.384 1.00 96.88 98 ARG A N 1
ATOM 828 C CA . ARG A 1 98 ? 15.385 -7.104 -4.241 1.00 96.88 98 ARG A CA 1
ATOM 829 C C . ARG A 1 98 ? 14.940 -8.561 -4.381 1.00 96.88 98 ARG A C 1
ATOM 831 O O . ARG A 1 98 ? 14.679 -9.234 -3.384 1.00 96.88 98 ARG A O 1
ATOM 838 N N . GLY A 1 99 ? 14.866 -9.041 -5.624 1.00 96.69 99 GLY A N 1
ATOM 839 C CA . GLY A 1 99 ? 14.482 -10.414 -5.958 1.00 96.69 99 GLY A CA 1
ATOM 840 C C . GLY A 1 99 ? 12.997 -10.730 -5.750 1.00 96.69 99 GLY A C 1
ATOM 841 O O . GLY A 1 99 ? 12.614 -11.893 -5.827 1.00 96.69 99 GLY A O 1
ATOM 842 N N . LYS A 1 100 ? 12.155 -9.727 -5.462 1.00 97.38 100 LYS A N 1
ATOM 843 C CA . LYS A 1 100 ? 10.718 -9.909 -5.169 1.00 97.38 100 LYS A CA 1
ATOM 844 C C . LYS A 1 100 ? 9.796 -9.305 -6.226 1.00 97.38 100 LYS A C 1
ATOM 846 O O . LYS A 1 100 ? 8.578 -9.344 -6.047 1.00 97.38 100 LYS A O 1
ATOM 851 N N . VAL A 1 101 ? 10.370 -8.743 -7.287 1.00 97.12 101 VAL A N 1
ATOM 852 C CA . VAL A 1 101 ? 9.666 -8.124 -8.412 1.00 97.12 101 VAL A CA 1
ATOM 853 C C . VAL A 1 101 ? 10.256 -8.665 -9.706 1.00 97.12 101 VAL A C 1
ATOM 855 O O . VAL A 1 101 ? 11.467 -8.599 -9.914 1.00 97.12 101 VAL A O 1
ATOM 858 N N . LEU A 1 102 ? 9.390 -9.174 -10.573 1.00 95.69 102 LEU A N 1
ATOM 859 C CA . LEU A 1 102 ? 9.720 -9.621 -11.919 1.00 95.69 102 LEU A CA 1
ATOM 860 C C . LEU A 1 102 ? 8.968 -8.769 -12.940 1.00 95.69 102 LEU A C 1
ATOM 862 O O . LEU A 1 102 ? 7.880 -8.255 -12.667 1.00 95.69 102 LEU A O 1
ATOM 866 N N . TYR A 1 103 ? 9.564 -8.655 -14.118 1.00 94.56 103 TYR A N 1
ATOM 867 C CA . TYR A 1 103 ? 9.046 -7.903 -15.249 1.00 94.56 103 TYR A CA 1
ATOM 868 C C . TYR A 1 103 ? 8.763 -8.854 -16.410 1.00 94.56 103 TYR A C 1
ATOM 870 O O . TYR A 1 103 ? 9.598 -9.695 -16.741 1.00 94.56 103 TYR A O 1
ATOM 878 N N . GLN A 1 104 ? 7.618 -8.679 -17.059 1.00 92.12 104 GLN A N 1
ATOM 879 C CA . GLN A 1 104 ? 7.288 -9.328 -18.317 1.00 92.12 104 GLN A CA 1
ATOM 880 C C . GLN A 1 104 ? 6.728 -8.287 -19.289 1.00 92.12 104 GLN A C 1
ATOM 882 O O . GLN A 1 104 ? 5.764 -7.587 -18.982 1.00 92.12 104 GLN A O 1
ATOM 887 N N . HIS A 1 105 ? 7.330 -8.196 -20.472 1.00 88.75 105 HIS A N 1
ATOM 888 C CA . HIS A 1 105 ? 6.777 -7.411 -21.570 1.00 88.75 105 HIS A CA 1
ATOM 889 C C . HIS A 1 105 ? 5.547 -8.124 -22.146 1.00 88.75 105 HIS A C 1
ATOM 891 O O . HIS A 1 105 ? 5.545 -9.352 -22.260 1.00 88.75 105 HIS A O 1
ATOM 897 N N . LEU A 1 106 ? 4.504 -7.363 -22.473 1.00 85.69 106 LEU A N 1
ATOM 898 C CA . LEU A 1 106 ? 3.324 -7.855 -23.173 1.00 85.69 106 LEU A CA 1
ATOM 899 C C . LEU A 1 106 ? 3.250 -7.151 -24.526 1.00 85.69 106 LEU A C 1
ATOM 901 O O . LEU A 1 106 ? 3.328 -5.923 -24.567 1.00 85.69 106 LEU A O 1
ATOM 905 N N . ASP A 1 107 ? 3.046 -7.929 -25.588 1.00 76.25 107 ASP A N 1
ATOM 906 C CA . ASP A 1 107 ? 2.931 -7.421 -26.958 1.00 76.25 107 ASP A CA 1
ATOM 907 C C . ASP A 1 107 ? 1.792 -6.395 -27.108 1.00 76.25 107 ASP A C 1
ATOM 909 O O . ASP A 1 107 ? 0.922 -6.253 -26.235 1.00 76.25 107 ASP A O 1
ATOM 913 N N . ASP A 1 108 ? 1.760 -5.699 -28.242 1.00 73.50 108 ASP A N 1
ATOM 914 C CA . ASP A 1 108 ? 0.726 -4.721 -28.586 1.00 73.50 108 ASP A CA 1
ATOM 915 C C . ASP A 1 108 ? -0.684 -5.318 -28.537 1.00 73.50 108 ASP A C 1
ATOM 917 O O . ASP A 1 108 ? -0.907 -6.504 -28.788 1.00 73.50 108 ASP A O 1
ATOM 921 N N . TRP A 1 109 ? -1.687 -4.475 -28.275 1.00 69.75 109 TRP A N 1
ATOM 922 C CA . TRP A 1 109 ? -3.098 -4.892 -28.295 1.00 69.75 109 TRP A CA 1
ATOM 923 C C . TRP A 1 109 ? -3.529 -5.550 -29.614 1.00 69.75 109 TRP A C 1
ATOM 925 O O . TRP A 1 109 ? -4.401 -6.423 -29.607 1.00 69.75 109 TRP A O 1
ATOM 935 N N . ASN A 1 110 ? -2.919 -5.139 -30.727 1.00 69.75 110 ASN A N 1
ATOM 936 C CA . ASN A 1 110 ? -3.271 -5.593 -32.071 1.00 69.75 110 ASN A CA 1
ATOM 937 C C . ASN A 1 110 ? -2.633 -6.944 -32.441 1.00 69.75 110 ASN A C 1
ATOM 939 O O . ASN A 1 110 ? -3.118 -7.618 -33.351 1.00 69.75 110 ASN A O 1
ATOM 943 N N . TYR A 1 111 ? -1.606 -7.380 -31.708 1.00 66.44 111 TYR A N 1
ATOM 944 C CA . TYR A 1 111 ? -1.012 -8.708 -31.840 1.00 66.44 111 TYR A CA 1
ATOM 945 C C . TYR A 1 111 ? -1.692 -9.658 -30.837 1.00 66.44 111 TYR A C 1
ATOM 947 O O . TYR A 1 111 ? -1.361 -9.715 -29.656 1.00 66.44 111 TYR A O 1
ATOM 955 N N . ARG A 1 112 ? -2.727 -10.387 -31.277 1.00 57.00 112 ARG A N 1
ATOM 956 C CA . ARG A 1 112 ? -3.464 -11.337 -30.418 1.00 57.00 112 ARG A CA 1
ATOM 957 C C . ARG A 1 112 ? -2.541 -12.432 -29.856 1.00 57.00 112 ARG A C 1
ATOM 959 O O . ARG A 1 112 ? -1.884 -13.113 -30.636 1.00 57.00 112 ARG A O 1
ATOM 966 N N . ASN A 1 113 ? -2.634 -12.708 -28.544 1.00 52.06 113 ASN A N 1
ATOM 967 C CA . ASN A 1 113 ? -3.268 -13.954 -28.055 1.00 52.06 113 ASN A CA 1
ATOM 968 C C . ASN A 1 113 ? -3.367 -14.137 -26.529 1.00 52.06 113 ASN A C 1
ATOM 970 O O . ASN A 1 113 ? -4.072 -15.051 -26.113 1.00 52.06 113 ASN A O 1
ATOM 974 N N . ILE A 1 114 ? -2.744 -13.325 -25.670 1.00 57.47 114 ILE A N 1
ATOM 975 C CA . ILE A 1 114 ? -2.892 -13.520 -24.213 1.00 57.47 114 ILE A CA 1
ATOM 976 C C . ILE A 1 114 ? -2.958 -12.167 -23.505 1.00 57.47 114 ILE A C 1
ATOM 978 O O . ILE A 1 114 ? -1.939 -11.539 -23.232 1.00 57.47 114 ILE A O 1
ATOM 982 N N . ALA A 1 115 ? -4.170 -11.717 -23.176 1.00 61.78 115 ALA A N 1
ATOM 983 C CA . ALA A 1 115 ? -4.320 -10.768 -22.080 1.00 61.78 115 ALA A CA 1
ATOM 984 C C . ALA A 1 115 ? -4.095 -11.561 -20.784 1.00 61.78 115 ALA A C 1
ATOM 986 O O . ALA A 1 115 ? -4.740 -12.601 -20.615 1.00 61.78 115 ALA A O 1
ATOM 987 N N . PRO A 1 116 ? -3.190 -11.142 -19.881 1.00 65.12 116 PRO A N 1
ATOM 988 C CA . PRO A 1 116 ? -3.085 -11.809 -18.596 1.00 65.12 116 PRO A CA 1
ATOM 989 C C . PRO A 1 116 ? -4.448 -11.717 -17.912 1.00 65.12 116 PRO A C 1
ATOM 991 O O . PRO A 1 116 ? -4.985 -10.622 -17.736 1.00 65.12 116 PRO A O 1
ATOM 994 N N . ILE A 1 117 ? -5.015 -12.866 -17.545 1.00 68.25 117 ILE A N 1
ATOM 995 C CA . ILE A 1 117 ? -6.177 -12.895 -16.662 1.00 68.25 117 ILE A CA 1
ATOM 996 C C . ILE A 1 117 ? -5.656 -12.453 -15.301 1.00 68.25 117 ILE A C 1
ATOM 998 O O . ILE A 1 117 ? -5.095 -13.244 -14.541 1.00 68.25 117 ILE A O 1
ATOM 1002 N N . LEU A 1 118 ? -5.771 -11.157 -15.030 1.00 76.56 118 LEU A N 1
ATOM 1003 C CA . LEU A 1 118 ? -5.565 -10.644 -13.693 1.00 76.56 118 LEU A CA 1
ATOM 1004 C C . LEU A 1 118 ? -6.749 -11.124 -12.857 1.00 76.56 118 LEU A C 1
ATOM 1006 O O . LEU A 1 118 ? -7.888 -10.835 -13.230 1.00 76.56 118 LEU A O 1
ATOM 1010 N N . PRO A 1 119 ? -6.516 -11.873 -11.766 1.00 78.88 119 PRO A N 1
ATOM 1011 C CA . PRO A 1 119 ? -7.603 -12.183 -10.856 1.00 78.88 119 PRO A CA 1
ATOM 1012 C C . PRO A 1 119 ? -8.178 -10.859 -10.367 1.00 78.88 119 PRO A C 1
ATOM 1014 O O . PRO A 1 119 ? -7.406 -9.959 -10.021 1.00 78.88 119 PRO A O 1
ATOM 1017 N N . ASP A 1 120 ? -9.501 -10.745 -10.365 1.00 74.31 120 ASP A N 1
ATOM 1018 C CA . ASP A 1 120 ? -10.157 -9.609 -9.739 1.00 74.31 120 ASP A CA 1
ATOM 1019 C C . ASP A 1 120 ? -9.846 -9.647 -8.241 1.00 74.31 120 ASP A C 1
ATOM 1021 O O . ASP A 1 120 ? -10.025 -10.669 -7.568 1.00 74.31 120 ASP A O 1
ATOM 1025 N N . ILE A 1 121 ? -9.277 -8.557 -7.745 1.00 78.19 121 ILE A N 1
ATOM 1026 C CA . ILE A 1 121 ? -8.897 -8.402 -6.351 1.00 78.19 121 ILE A CA 1
ATOM 1027 C C . ILE A 1 121 ? -9.667 -7.185 -5.845 1.00 78.19 121 ILE A C 1
ATOM 1029 O O . ILE A 1 121 ? -9.203 -6.052 -5.975 1.00 78.19 121 ILE A O 1
ATOM 1033 N N . ASP A 1 122 ? -10.836 -7.445 -5.256 1.00 76.81 122 ASP A N 1
ATOM 1034 C CA . ASP A 1 122 ? -11.660 -6.440 -4.578 1.00 76.81 122 ASP A CA 1
ATOM 1035 C C . ASP A 1 122 ? -10.952 -5.956 -3.308 1.00 76.81 122 ASP A C 1
ATOM 1037 O O . ASP A 1 122 ? -11.130 -6.493 -2.211 1.00 76.81 122 ASP A O 1
ATOM 1041 N N . VAL A 1 123 ? -10.033 -5.005 -3.475 1.00 80.00 123 VAL A N 1
ATOM 1042 C CA . VAL A 1 123 ? -9.276 -4.439 -2.363 1.00 80.00 123 VAL A CA 1
ATOM 1043 C C . VAL A 1 123 ? -9.098 -2.942 -2.552 1.00 80.00 123 VAL A C 1
ATOM 1045 O O . VAL A 1 123 ? -8.652 -2.488 -3.600 1.00 80.00 123 VAL A O 1
ATOM 1048 N N . ALA A 1 124 ? -9.372 -2.165 -1.505 1.00 86.75 124 ALA A N 1
ATOM 1049 C CA . ALA A 1 124 ? -9.257 -0.713 -1.549 1.00 86.75 124 ALA A CA 1
ATOM 1050 C C . ALA A 1 124 ? -7.823 -0.249 -1.841 1.00 86.75 124 ALA A C 1
ATOM 1052 O O . ALA A 1 124 ? -6.851 -0.843 -1.359 1.00 86.75 124 ALA A O 1
ATOM 1053 N N . ASP A 1 125 ? -7.668 0.833 -2.602 1.00 87.75 125 ASP A N 1
ATOM 1054 C CA . ASP A 1 125 ? -6.359 1.434 -2.843 1.00 87.75 125 ASP A CA 1
ATOM 1055 C C . ASP A 1 125 ? -5.883 2.202 -1.605 1.00 87.75 125 ASP A C 1
ATOM 1057 O O . ASP A 1 125 ? -6.618 2.999 -1.032 1.00 87.75 125 ASP A O 1
ATOM 1061 N N . HIS A 1 126 ? -4.655 1.946 -1.158 1.00 91.25 126 HIS A N 1
ATOM 1062 C CA . HIS A 1 126 ? -4.158 2.430 0.133 1.00 91.25 126 HIS A CA 1
ATOM 1063 C C . HIS A 1 126 ? -3.595 3.851 0.013 1.00 91.25 126 HIS A C 1
ATOM 1065 O O . HIS A 1 126 ? -2.430 4.090 0.310 1.00 91.25 126 HIS A O 1
ATOM 1071 N N . ILE A 1 127 ? -4.387 4.789 -0.492 1.00 91.06 127 ILE A N 1
ATOM 1072 C CA . ILE A 1 127 ? -3.945 6.165 -0.729 1.00 91.06 127 ILE A CA 1
ATOM 1073 C C . ILE A 1 127 ? -3.928 6.953 0.584 1.00 91.06 127 ILE A C 1
ATOM 1075 O O . ILE A 1 127 ? -4.877 6.899 1.366 1.00 91.06 127 ILE A O 1
ATOM 1079 N N . ASP A 1 12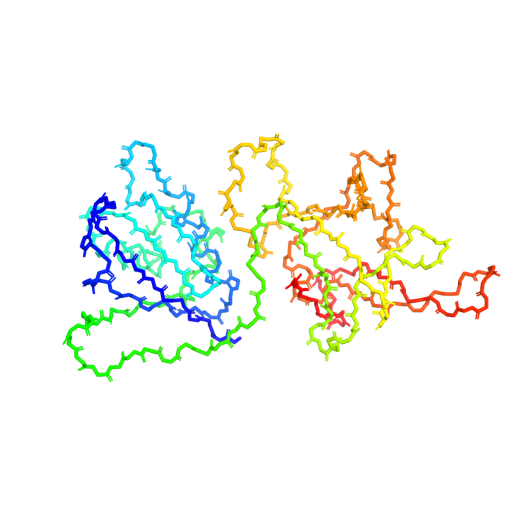8 ? -2.842 7.688 0.821 1.00 90.44 128 ASP A N 1
ATOM 1080 C CA . ASP A 1 128 ? -2.694 8.571 1.975 1.00 90.44 128 ASP A CA 1
ATOM 1081 C C . ASP A 1 128 ? -3.861 9.561 2.073 1.00 90.44 128 ASP A C 1
ATOM 1083 O O . ASP A 1 128 ? -4.275 10.165 1.083 1.00 90.44 128 ASP A O 1
ATOM 1087 N N . GLY A 1 129 ? -4.410 9.716 3.275 1.00 87.19 129 GLY A N 1
ATOM 1088 C CA . GLY A 1 129 ? -5.518 10.625 3.544 1.00 87.19 129 GLY A CA 1
ATOM 1089 C C . GLY A 1 129 ? -6.889 10.142 3.114 1.00 87.19 129 GLY A C 1
ATOM 1090 O O . GLY A 1 129 ? -7.876 10.819 3.404 1.00 87.19 129 GLY A O 1
ATOM 1091 N N . SER A 1 130 ? -6.966 8.989 2.454 1.00 89.69 130 SER A N 1
ATOM 1092 C CA . SER A 1 130 ? -8.247 8.383 2.119 1.00 89.69 130 SER A CA 1
ATOM 1093 C C . SER A 1 130 ? -8.948 7.851 3.366 1.00 89.69 130 SER A C 1
ATOM 1095 O O . SER A 1 130 ? -8.345 7.634 4.423 1.00 89.69 130 SER A O 1
ATOM 1097 N N . VAL A 1 131 ? -10.260 7.683 3.233 1.00 91.75 131 VAL A N 1
ATOM 1098 C CA . VAL A 1 131 ? -11.148 7.240 4.304 1.00 91.75 131 VAL A CA 1
ATOM 1099 C C . VAL A 1 131 ? -11.589 5.816 4.018 1.00 91.75 131 VAL A C 1
ATOM 1101 O O . VAL A 1 131 ? -12.102 5.537 2.939 1.00 91.75 131 VAL A O 1
ATOM 1104 N N . PHE A 1 132 ? -11.434 4.942 5.006 1.00 93.50 132 PHE A N 1
ATOM 1105 C CA . PHE A 1 132 ? -11.702 3.514 4.885 1.00 93.50 132 PHE A CA 1
ATOM 1106 C C . PHE A 1 132 ? -12.579 3.019 6.026 1.00 93.50 132 PHE A C 1
ATOM 1108 O O . PHE A 1 132 ? -12.552 3.552 7.136 1.00 93.50 132 PHE A O 1
ATOM 1115 N N . CYS A 1 133 ? -13.324 1.953 5.776 1.00 94.62 133 CYS A N 1
ATOM 1116 C CA . CYS A 1 133 ? -13.760 1.063 6.841 1.00 94.62 133 CYS A CA 1
ATOM 1117 C C . CYS A 1 133 ? -12.669 0.004 7.062 1.00 94.62 133 CYS A C 1
ATOM 1119 O O . CYS A 1 133 ? -12.004 -0.419 6.117 1.00 94.62 133 CYS A O 1
ATOM 1121 N N . ILE A 1 134 ? -12.484 -0.442 8.306 1.00 94.38 134 ILE A N 1
ATOM 1122 C CA . ILE A 1 134 ? -11.508 -1.492 8.632 1.00 94.38 134 ILE A CA 1
ATOM 1123 C C . ILE A 1 134 ? -12.274 -2.779 8.937 1.00 94.38 134 ILE A C 1
ATOM 1125 O O . ILE A 1 134 ? -13.074 -2.823 9.874 1.00 94.38 134 ILE A O 1
ATOM 1129 N N . ARG A 1 135 ? -12.054 -3.808 8.116 1.00 94.69 135 ARG A N 1
ATOM 1130 C CA . ARG A 1 135 ? -12.775 -5.090 8.133 1.00 94.69 135 ARG A CA 1
ATOM 1131 C C . ARG A 1 135 ? -11.846 -6.230 8.529 1.00 94.69 135 ARG A C 1
ATOM 1133 O O . ARG A 1 135 ? -10.668 -6.219 8.172 1.00 94.69 135 ARG A O 1
ATOM 1140 N N . ASN A 1 136 ? -12.348 -7.218 9.268 1.00 93.31 136 ASN A N 1
ATOM 1141 C CA . ASN A 1 136 ? -11.585 -8.431 9.546 1.00 93.31 136 ASN A CA 1
ATOM 1142 C C . ASN A 1 136 ? -11.494 -9.269 8.267 1.00 93.31 136 ASN A C 1
ATOM 1144 O O . ASN A 1 136 ? -12.504 -9.602 7.653 1.00 93.31 136 ASN A O 1
ATOM 1148 N N . LYS A 1 137 ? -10.279 -9.650 7.885 1.00 90.56 137 LYS A N 1
ATOM 1149 C CA . LYS A 1 137 ? -10.032 -10.369 6.636 1.00 90.56 137 LYS A CA 1
ATOM 1150 C C . LYS A 1 137 ? -10.539 -11.817 6.653 1.00 90.56 137 LYS A C 1
ATOM 1152 O O . LYS A 1 137 ? -10.824 -12.379 5.602 1.00 90.56 137 LYS A O 1
ATOM 1157 N N . ARG A 1 138 ? -10.598 -12.451 7.828 1.00 90.31 138 ARG A N 1
ATOM 1158 C CA . ARG A 1 138 ? -11.048 -13.846 7.995 1.00 90.31 138 ARG A CA 1
ATOM 1159 C C . ARG A 1 138 ? -12.547 -13.950 8.264 1.00 90.31 138 ARG A C 1
ATOM 1161 O O . ARG A 1 138 ? -13.139 -14.968 7.930 1.00 90.31 138 ARG A O 1
ATOM 1168 N N . VAL A 1 139 ? -13.137 -12.917 8.866 1.00 92.56 139 VAL A N 1
ATOM 1169 C CA . VAL A 1 139 ? -14.562 -12.839 9.218 1.00 92.56 139 VAL A CA 1
ATOM 1170 C C . VAL A 1 139 ? -15.127 -11.511 8.692 1.00 92.56 139 VAL A C 1
ATOM 1172 O O . VAL A 1 139 ? -15.203 -10.543 9.454 1.00 92.56 139 VAL A O 1
ATOM 1175 N N . PRO A 1 140 ? -15.471 -11.420 7.393 1.00 91.75 140 PRO A N 1
ATOM 1176 C CA . PRO A 1 140 ? -15.810 -10.156 6.731 1.00 91.75 140 PRO A CA 1
ATOM 1177 C C . PRO A 1 140 ? -17.027 -9.419 7.305 1.00 91.75 140 PRO A C 1
ATOM 1179 O O . PRO A 1 140 ? -17.209 -8.237 7.025 1.00 91.75 140 PRO A O 1
ATOM 1182 N N . GLU A 1 141 ? -17.856 -10.065 8.124 1.00 93.44 141 GLU A N 1
ATOM 1183 C CA . GLU A 1 141 ? -18.958 -9.398 8.819 1.00 93.44 141 GLU A CA 1
ATOM 1184 C C . GLU A 1 141 ? -18.473 -8.506 9.971 1.00 93.44 141 GLU A C 1
ATOM 1186 O O . GLU A 1 141 ? -19.243 -7.696 10.474 1.00 93.44 141 GLU A O 1
ATOM 1191 N N . ARG A 1 142 ? -17.217 -8.643 10.418 1.00 93.88 142 ARG A N 1
ATOM 1192 C CA . ARG A 1 142 ? -16.659 -7.901 11.556 1.00 93.88 142 ARG A CA 1
ATOM 1193 C C . ARG A 1 142 ? -15.920 -6.649 11.104 1.00 93.88 142 ARG A C 1
ATOM 1195 O O . ARG A 1 142 ? -14.922 -6.726 10.386 1.00 93.88 142 ARG A O 1
ATOM 1202 N N . PHE A 1 143 ? -16.344 -5.508 11.630 1.00 95.00 143 PHE A N 1
ATOM 1203 C CA . PHE A 1 143 ? -15.764 -4.199 11.352 1.00 95.00 143 PHE A CA 1
ATOM 1204 C C . PHE A 1 143 ? -15.289 -3.515 12.624 1.00 95.00 143 PHE A C 1
ATOM 1206 O O . PHE A 1 143 ? -15.804 -3.761 13.716 1.00 95.00 143 PHE A O 1
ATOM 1213 N N . TRP A 1 144 ? -14.325 -2.614 12.464 1.00 94.56 144 TRP A N 1
ATOM 1214 C CA . TRP A 1 144 ? -13.993 -1.651 13.503 1.00 94.56 144 TRP A CA 1
ATOM 1215 C C . TRP A 1 144 ? -15.129 -0.641 13.634 1.00 94.56 144 TRP A C 1
ATOM 1217 O O . TRP A 1 144 ? -15.598 -0.068 12.643 1.00 94.56 144 TRP A O 1
ATOM 1227 N N . ALA A 1 145 ? -15.561 -0.414 14.867 1.00 93.12 145 ALA A N 1
ATOM 1228 C CA . ALA A 1 145 ? -16.598 0.546 15.200 1.00 93.12 145 ALA A CA 1
ATOM 1229 C C . ALA A 1 145 ? -16.329 1.158 16.575 1.00 93.12 145 ALA A C 1
ATOM 1231 O O . ALA A 1 145 ? -15.686 0.537 17.419 1.00 93.12 145 ALA A O 1
ATOM 1232 N N . ILE A 1 146 ? -16.850 2.357 16.818 1.00 89.44 146 ILE A N 1
ATOM 1233 C CA . ILE A 1 146 ? -16.935 2.886 18.183 1.00 89.44 146 ILE A CA 1
ATOM 1234 C C . ILE A 1 146 ? -17.881 1.981 18.976 1.00 89.44 146 ILE A C 1
ATOM 1236 O O . ILE A 1 146 ? -19.002 1.718 18.532 1.00 89.44 146 ILE A O 1
ATOM 1240 N N . ALA A 1 147 ? -17.428 1.488 20.124 1.00 82.50 147 ALA A N 1
ATOM 1241 C CA . ALA A 1 147 ? -18.260 0.688 21.008 1.00 82.50 147 ALA A CA 1
ATOM 1242 C C . ALA A 1 147 ? -19.323 1.568 21.686 1.00 82.50 147 ALA A C 1
ATOM 1244 O O . ALA A 1 147 ? -19.029 2.662 22.175 1.00 82.50 147 ALA A O 1
ATOM 1245 N N . ASP A 1 148 ? -20.561 1.073 21.729 1.00 78.31 148 ASP A N 1
ATOM 1246 C CA . ASP A 1 148 ? -21.720 1.841 22.187 1.00 78.31 148 ASP A CA 1
ATOM 1247 C C . ASP A 1 148 ? -21.535 2.387 23.615 1.00 78.31 148 ASP A C 1
ATOM 1249 O O . ASP A 1 148 ? -21.147 1.666 24.543 1.00 78.31 148 ASP A O 1
ATOM 1253 N N . GLY A 1 149 ? -21.804 3.690 23.768 1.00 74.06 149 GLY A N 1
ATOM 1254 C CA . GLY A 1 149 ? -21.672 4.417 25.034 1.00 74.06 149 GLY A CA 1
ATOM 1255 C C . GLY A 1 149 ? -20.230 4.663 25.492 1.00 74.06 149 GLY A C 1
ATOM 1256 O O . GLY A 1 149 ? -20.027 5.025 26.647 1.00 74.06 149 GLY A O 1
ATOM 1257 N N . THR A 1 150 ? -19.230 4.455 24.630 1.00 81.31 150 THR A N 1
ATOM 1258 C CA . THR A 1 150 ? -17.807 4.634 24.963 1.00 81.31 150 THR A CA 1
ATOM 1259 C C . THR A 1 150 ? -17.063 5.395 23.865 1.00 81.31 150 THR A C 1
ATOM 1261 O O . THR A 1 150 ? -17.595 5.628 22.782 1.00 81.31 150 THR A O 1
ATOM 1264 N N . THR A 1 151 ? -15.804 5.738 24.125 1.00 85.56 151 THR A N 1
ATOM 1265 C CA . THR A 1 151 ? -14.856 6.230 23.115 1.00 85.56 151 THR A CA 1
ATOM 1266 C C . THR A 1 151 ? -13.983 5.116 22.530 1.00 85.56 151 THR A C 1
ATOM 1268 O O . THR A 1 151 ? -13.175 5.366 21.640 1.00 85.56 151 THR A O 1
ATOM 1271 N N . ARG A 1 152 ? -14.114 3.870 23.002 1.00 87.88 152 ARG A N 1
ATOM 1272 C CA . ARG A 1 152 ? -13.242 2.765 22.588 1.00 87.88 152 ARG A CA 1
ATOM 1273 C C . ARG A 1 152 ? -13.561 2.299 21.178 1.00 87.88 152 ARG A C 1
ATOM 1275 O O . ARG A 1 152 ? -14.726 2.161 20.805 1.00 87.88 152 ARG A O 1
ATOM 1282 N N . ILE A 1 153 ? -12.519 1.969 20.420 1.00 90.50 153 ILE A N 1
ATOM 1283 C CA . ILE A 1 153 ? -12.670 1.275 19.145 1.00 90.50 153 ILE A CA 1
ATOM 1284 C C . ILE A 1 153 ? -12.730 -0.228 19.414 1.00 90.50 153 ILE A C 1
ATOM 1286 O O . ILE A 1 153 ? -11.798 -0.849 19.937 1.00 90.50 153 ILE A O 1
ATOM 1290 N N . GLY A 1 154 ? -13.864 -0.804 19.050 1.00 91.00 154 GLY A N 1
ATOM 1291 C CA . GLY A 1 154 ? -14.172 -2.209 19.201 1.00 91.00 154 GLY A CA 1
ATOM 1292 C C . GLY A 1 154 ? -14.521 -2.885 17.886 1.00 91.00 154 GLY A C 1
ATOM 1293 O O . GLY A 1 154 ? -14.357 -2.327 16.799 1.00 91.00 154 GLY A O 1
ATOM 1294 N N . VAL A 1 155 ? -15.016 -4.112 18.005 1.00 92.06 155 VAL A N 1
ATOM 1295 C CA . VAL A 1 155 ? -15.488 -4.914 16.875 1.00 92.06 155 VAL A CA 1
ATOM 1296 C C . VAL A 1 155 ? -17.007 -4.991 16.892 1.00 92.06 155 VAL A C 1
ATOM 1298 O O . VAL A 1 155 ? -17.603 -5.338 17.909 1.00 92.06 155 VAL A O 1
ATOM 1301 N N . SER A 1 156 ? -17.630 -4.720 15.749 1.00 91.56 156 SER A N 1
ATOM 1302 C CA . SER A 1 156 ? -19.074 -4.836 15.554 1.00 91.56 156 SER A CA 1
ATOM 1303 C C . SER A 1 156 ? -19.394 -5.628 14.289 1.00 91.56 156 SER A C 1
ATOM 1305 O O . SER A 1 156 ? -18.639 -5.598 13.320 1.00 91.56 156 SER A O 1
ATOM 1307 N N . THR A 1 157 ? -20.522 -6.338 14.305 1.00 92.44 157 THR A N 1
ATOM 1308 C CA . THR A 1 157 ? -21.107 -7.000 13.127 1.00 92.44 157 THR A CA 1
ATOM 1309 C C . THR A 1 157 ? -22.292 -6.239 12.530 1.00 92.44 157 THR A C 1
ATOM 1311 O O . THR A 1 157 ? -22.805 -6.623 11.484 1.00 92.44 157 THR A O 1
ATOM 1314 N N . SER A 1 158 ? -22.747 -5.164 13.183 1.00 91.31 158 SER A N 1
ATOM 1315 C CA . SER A 1 158 ? -23.917 -4.375 12.767 1.00 91.31 158 SER A CA 1
ATOM 1316 C C . SER A 1 158 ? -23.584 -2.927 12.412 1.00 91.31 158 SER A C 1
ATOM 1318 O O . SER A 1 158 ? -24.362 -2.260 11.732 1.00 91.31 158 SER A O 1
ATOM 1320 N N . LYS A 1 159 ? -22.431 -2.429 12.867 1.00 91.56 159 LYS A N 1
ATOM 1321 C CA . LYS A 1 159 ? -21.969 -1.055 12.669 1.00 91.56 159 LYS A CA 1
ATOM 1322 C C . LYS A 1 159 ? -20.548 -1.064 12.117 1.00 91.56 159 LYS A C 1
ATOM 1324 O O . LYS A 1 159 ? -19.771 -1.977 12.377 1.00 91.56 159 LYS A O 1
ATOM 1329 N N . ARG A 1 160 ? -20.202 -0.007 11.387 1.00 93.25 160 ARG A N 1
ATOM 1330 C CA . ARG A 1 160 ? -18.835 0.266 10.933 1.00 93.25 160 ARG A CA 1
ATOM 1331 C C . ARG A 1 160 ? -18.533 1.745 11.091 1.00 93.25 160 ARG A C 1
ATOM 1333 O O . ARG A 1 160 ? -19.383 2.581 10.780 1.00 93.25 160 ARG A O 1
ATOM 1340 N N . SER A 1 161 ? -17.329 2.049 11.548 1.00 93.38 161 SER A N 1
ATOM 1341 C CA . SER A 1 161 ? -16.810 3.412 11.603 1.00 93.38 161 SER A CA 1
ATOM 1342 C C . SER A 1 161 ? -15.906 3.685 10.405 1.00 93.38 161 SER A C 1
ATOM 1344 O O . SER A 1 161 ? -15.271 2.780 9.861 1.00 93.38 161 SER A O 1
ATOM 1346 N N . LYS A 1 162 ? -15.865 4.950 9.988 1.00 94.06 162 LYS A N 1
ATOM 1347 C CA . LYS A 1 162 ? -14.968 5.430 8.939 1.00 94.06 162 LYS A CA 1
ATOM 1348 C C . LYS A 1 162 ? -13.695 5.972 9.576 1.00 94.06 162 LYS A C 1
ATOM 1350 O O . LYS A 1 162 ? -13.773 6.763 10.512 1.00 94.06 162 LYS A O 1
ATOM 1355 N N . PHE A 1 163 ? -12.548 5.584 9.038 1.00 92.81 163 PHE A N 1
ATOM 1356 C CA . PHE A 1 163 ? -11.237 5.987 9.521 1.00 92.81 163 PHE A CA 1
ATOM 1357 C C . PHE A 1 163 ? -10.445 6.655 8.401 1.00 92.81 163 PHE A C 1
ATOM 1359 O O . PHE A 1 163 ? -10.255 6.068 7.338 1.00 92.81 163 PHE A O 1
ATOM 1366 N N . GLY A 1 164 ? -9.982 7.877 8.636 1.00 91.62 164 GLY A N 1
ATOM 1367 C CA . GLY A 1 164 ? -8.929 8.487 7.835 1.00 91.62 164 GLY A CA 1
ATOM 1368 C C . GLY A 1 164 ? -7.580 7.917 8.259 1.00 91.62 164 GLY A C 1
ATOM 1369 O O . GLY A 1 164 ? -7.329 7.757 9.455 1.00 91.62 164 GLY A O 1
ATOM 1370 N N . ILE A 1 165 ? -6.714 7.610 7.296 1.00 91.06 165 ILE A N 1
ATOM 1371 C CA . ILE A 1 165 ? -5.360 7.111 7.569 1.00 91.06 165 ILE A CA 1
ATOM 1372 C C . ILE A 1 165 ? -4.361 8.039 6.893 1.00 91.06 165 ILE A C 1
ATOM 1374 O O . ILE A 1 165 ? -4.481 8.298 5.697 1.00 91.06 165 ILE A O 1
ATOM 1378 N N . ARG A 1 166 ? -3.392 8.552 7.654 1.00 90.94 166 ARG A N 1
ATOM 1379 C CA . ARG A 1 166 ? -2.327 9.423 7.135 1.00 90.94 166 ARG A CA 1
ATOM 1380 C C . ARG A 1 166 ? -0.956 8.875 7.479 1.00 90.94 166 ARG A C 1
ATOM 1382 O O . ARG A 1 166 ? -0.771 8.339 8.566 1.00 90.94 166 ARG A O 1
ATOM 1389 N N . ILE A 1 167 ? 0.016 9.067 6.603 1.00 91.81 167 ILE A N 1
ATOM 1390 C CA . ILE A 1 167 ? 1.428 8.823 6.896 1.00 91.81 167 ILE A CA 1
ATOM 1391 C C . ILE A 1 167 ? 1.893 9.849 7.935 1.00 91.81 167 ILE A C 1
ATOM 1393 O O . ILE A 1 167 ? 1.574 11.035 7.873 1.00 91.81 167 ILE A O 1
ATOM 1397 N N . ALA A 1 168 ? 2.619 9.390 8.947 1.00 88.94 168 ALA A N 1
ATOM 1398 C CA . ALA A 1 168 ? 3.170 10.255 9.974 1.00 88.94 168 ALA A CA 1
ATOM 1399 C C . ALA A 1 168 ? 4.331 11.091 9.409 1.00 88.94 168 ALA A C 1
ATOM 1401 O O . ALA A 1 168 ? 5.127 10.615 8.602 1.00 88.94 168 ALA A O 1
ATOM 1402 N N . GLY A 1 169 ? 4.446 12.347 9.845 1.00 80.50 169 GLY A N 1
ATOM 1403 C CA . GLY A 1 169 ? 5.548 13.236 9.455 1.00 80.50 169 GLY A CA 1
ATOM 1404 C C . GLY A 1 169 ? 5.429 13.849 8.055 1.00 80.50 169 GLY A C 1
ATOM 1405 O O . GLY A 1 169 ? 6.149 14.798 7.750 1.00 80.50 169 GLY A O 1
ATOM 1406 N N . THR A 1 170 ? 4.489 13.404 7.217 1.00 70.38 170 THR A N 1
ATOM 1407 C CA . THR A 1 170 ? 4.033 14.215 6.085 1.00 70.38 170 THR A CA 1
ATOM 1408 C C . THR A 1 170 ? 3.171 15.338 6.653 1.00 70.38 170 THR A C 1
ATOM 1410 O O . THR A 1 170 ? 2.009 15.114 6.977 1.00 70.38 170 THR A O 1
ATOM 1413 N N . HIS A 1 171 ? 3.772 16.516 6.867 1.00 52.00 171 HIS A N 1
ATOM 1414 C CA . HIS A 1 171 ? 3.062 17.721 7.312 1.00 52.00 171 HIS A CA 1
ATOM 1415 C C . HIS A 1 171 ? 1.795 17.957 6.485 1.00 52.00 171 HIS A C 1
ATOM 1417 O O . HIS A 1 171 ? 1.777 17.591 5.308 1.00 52.00 171 HIS A O 1
ATOM 1423 N N . ASP A 1 172 ? 0.807 18.617 7.102 1.00 49.88 172 ASP A N 1
ATOM 1424 C CA . ASP A 1 172 ? -0.533 19.018 6.631 1.00 49.88 172 ASP A CA 1
ATOM 1425 C C . ASP A 1 172 ? -0.566 19.872 5.343 1.00 49.88 172 ASP A C 1
ATOM 1427 O O . ASP A 1 172 ? -1.382 20.775 5.181 1.00 49.88 172 ASP A O 1
ATOM 1431 N N . ARG A 1 173 ? 0.320 19.610 4.383 1.00 46.12 173 ARG A N 1
ATOM 1432 C CA . ARG A 1 173 ? 0.179 20.043 3.001 1.00 46.12 173 ARG A CA 1
ATOM 1433 C C . ARG A 1 173 ? -0.914 19.183 2.383 1.00 46.12 173 ARG A C 1
ATOM 1435 O O . ARG A 1 173 ? -0.628 18.204 1.689 1.00 46.12 173 ARG A O 1
ATOM 1442 N N . GLU A 1 174 ? -2.162 19.564 2.651 1.00 48.09 174 GLU A N 1
ATOM 1443 C CA . GLU A 1 174 ? -3.346 19.061 1.946 1.00 48.09 174 GLU A CA 1
ATOM 1444 C C . GLU A 1 174 ? -3.104 19.009 0.424 1.00 48.09 174 GLU A C 1
ATOM 1446 O O . GLU A 1 174 ? -3.538 18.063 -0.229 1.00 48.09 174 GLU A O 1
ATOM 1451 N N . ASP A 1 175 ? -2.265 19.905 -0.107 1.00 44.06 175 ASP A N 1
ATOM 1452 C CA . ASP A 1 175 ? -2.029 20.074 -1.541 1.00 44.06 175 ASP A CA 1
ATOM 1453 C C . ASP A 1 175 ? -1.048 19.094 -2.216 1.00 44.06 175 ASP A C 1
ATOM 1455 O O . ASP A 1 175 ? -1.092 18.961 -3.436 1.00 44.06 175 ASP A O 1
ATOM 1459 N N . ASN A 1 176 ? -0.195 18.354 -1.487 1.00 42.31 176 ASN A N 1
ATOM 1460 C CA . ASN A 1 176 ? 0.807 17.455 -2.114 1.00 42.31 176 ASN A CA 1
ATOM 1461 C C . ASN A 1 176 ? 0.627 15.961 -1.793 1.00 42.31 176 ASN A C 1
ATOM 1463 O O . ASN A 1 176 ? 1.445 15.135 -2.204 1.00 42.31 176 ASN A O 1
ATOM 1467 N N . SER A 1 177 ? -0.431 15.593 -1.067 1.00 50.88 177 SER A N 1
ATOM 1468 C CA . SER A 1 177 ? -0.732 14.189 -0.737 1.00 50.88 177 SER A CA 1
ATOM 1469 C C . SER A 1 177 ? -1.574 13.462 -1.792 1.00 50.88 177 SER A C 1
ATOM 1471 O O . SER A 1 177 ? -1.713 12.241 -1.704 1.00 50.88 177 SER A O 1
ATOM 1473 N N . ASN A 1 178 ? -2.096 14.169 -2.806 1.00 58.22 178 ASN A N 1
ATOM 1474 C CA . ASN A 1 178 ? -2.993 13.607 -3.820 1.00 58.22 178 ASN A CA 1
ATOM 1475 C C . ASN A 1 178 ? -2.338 12.428 -4.569 1.00 58.22 178 ASN A C 1
ATOM 1477 O O . ASN A 1 178 ? -1.579 12.605 -5.517 1.00 58.22 178 ASN A O 1
ATOM 1481 N N . GLY A 1 179 ? -2.633 11.205 -4.118 1.00 78.25 179 GLY A N 1
ATOM 1482 C CA . GLY A 1 179 ? -2.178 9.954 -4.730 1.00 78.25 179 GLY A CA 1
ATOM 1483 C C . GLY A 1 179 ? -0.931 9.307 -4.110 1.00 78.25 179 GLY A C 1
ATOM 1484 O O . GLY A 1 179 ? -0.443 8.313 -4.650 1.00 78.25 179 GLY A O 1
ATOM 1485 N N . ARG A 1 180 ? -0.402 9.814 -2.986 1.00 89.38 180 ARG A N 1
ATOM 1486 C CA . ARG A 1 180 ? 0.726 9.208 -2.241 1.00 89.38 180 ARG A CA 1
ATOM 1487 C C . ARG A 1 180 ? 0.282 7.828 -1.718 1.00 89.38 180 ARG A C 1
ATOM 1489 O O . ARG A 1 180 ? -0.485 7.743 -0.771 1.00 89.38 180 ARG A O 1
ATOM 1496 N N . LEU A 1 181 ? 0.791 6.732 -2.281 1.00 92.38 181 LEU A N 1
ATOM 1497 C CA . LEU A 1 181 ? 0.384 5.380 -1.873 1.00 92.38 181 LEU A CA 1
ATOM 1498 C C . LEU A 1 181 ? 1.034 4.889 -0.568 1.00 92.38 181 LEU A C 1
ATOM 1500 O O . LEU A 1 181 ? 2.227 4.599 -0.558 1.00 92.38 181 LEU A O 1
ATOM 1504 N N . MET A 1 182 ? 0.250 4.628 0.476 1.00 93.25 182 MET A N 1
ATOM 1505 C CA . MET A 1 182 ? 0.724 3.996 1.711 1.00 93.25 182 MET A CA 1
ATOM 1506 C C . MET A 1 182 ? 1.280 2.581 1.479 1.00 93.25 182 MET A C 1
ATOM 1508 O O . MET A 1 182 ? 0.657 1.714 0.848 1.00 93.25 182 MET A O 1
ATOM 1512 N N . VAL A 1 183 ? 2.454 2.322 2.051 1.00 94.00 183 VAL A N 1
ATOM 1513 C CA . VAL A 1 183 ? 3.129 1.018 2.019 1.00 94.00 183 VAL A CA 1
ATOM 1514 C C . VAL A 1 183 ? 3.255 0.442 3.423 1.00 94.00 183 VAL A C 1
ATOM 1516 O O . VAL A 1 183 ? 3.204 1.154 4.415 1.00 94.00 183 VAL A O 1
ATOM 1519 N N . LYS A 1 184 ? 3.434 -0.878 3.529 1.00 92.19 184 LYS A N 1
ATOM 1520 C CA . LYS A 1 184 ? 3.418 -1.602 4.817 1.00 92.19 184 LYS A CA 1
ATOM 1521 C C . LYS A 1 184 ? 4.469 -1.147 5.843 1.00 92.19 184 LYS A C 1
ATOM 1523 O O . LYS A 1 184 ? 4.355 -1.528 6.998 1.00 92.19 184 LYS A O 1
ATOM 1528 N N .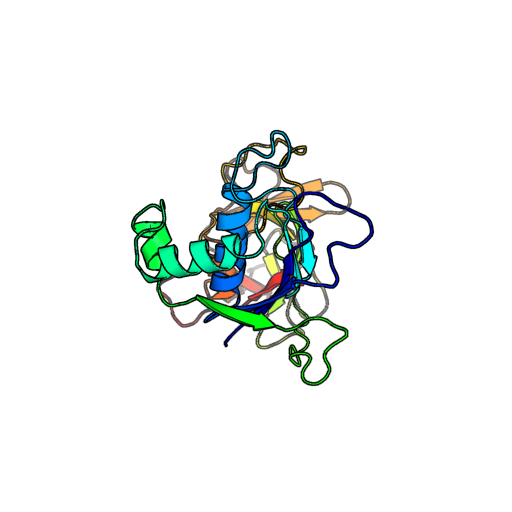 TRP A 1 185 ? 5.469 -0.384 5.415 1.00 92.38 185 TRP A N 1
ATOM 1529 C CA . TRP A 1 185 ? 6.537 0.149 6.262 1.00 92.38 185 TRP A CA 1
ATOM 1530 C C . TRP A 1 185 ? 6.353 1.627 6.613 1.00 92.38 185 TRP A C 1
ATOM 1532 O O . TRP A 1 185 ? 7.193 2.178 7.312 1.00 92.38 185 TRP A O 1
ATOM 1542 N N . ASP A 1 186 ? 5.303 2.276 6.107 1.00 93.50 186 ASP A N 1
ATOM 1543 C CA . ASP A 1 186 ? 5.000 3.651 6.484 1.00 93.50 186 ASP A CA 1
ATOM 1544 C C . ASP A 1 186 ? 4.472 3.653 7.921 1.00 93.50 186 ASP A C 1
ATOM 1546 O O . ASP A 1 186 ? 3.567 2.885 8.255 1.00 93.50 186 ASP A O 1
ATOM 1550 N N . THR A 1 187 ? 5.000 4.529 8.770 1.00 93.38 187 THR A N 1
ATOM 1551 C CA . THR A 1 187 ? 4.347 4.865 10.038 1.00 93.38 187 THR A CA 1
ATOM 1552 C C . THR A 1 187 ? 3.105 5.685 9.724 1.00 93.38 187 THR A C 1
ATOM 1554 O O . THR A 1 187 ? 3.194 6.664 8.985 1.00 93.38 187 THR A O 1
ATOM 1557 N N . VAL A 1 188 ? 1.952 5.301 10.266 1.00 92.69 188 VAL A N 1
ATOM 1558 C CA . VAL A 1 188 ? 0.668 5.963 10.012 1.00 92.69 188 VAL A CA 1
ATOM 1559 C C . VAL A 1 188 ? -0.031 6.385 11.298 1.00 92.69 188 VAL A C 1
ATOM 1561 O O . VAL A 1 188 ? 0.210 5.823 12.365 1.00 92.69 188 VAL A O 1
ATOM 1564 N N . LYS A 1 189 ? -0.921 7.367 11.155 1.00 91.62 189 LYS A N 1
ATOM 1565 C CA . LYS A 1 189 ? -1.866 7.875 12.149 1.00 91.62 189 LYS A CA 1
ATOM 1566 C C . LYS A 1 189 ? -3.290 7.561 11.701 1.00 91.62 189 LYS A C 1
ATOM 1568 O O . LYS A 1 189 ? -3.602 7.656 10.510 1.00 91.62 189 LYS A O 1
ATOM 1573 N N . LEU A 1 190 ? -4.145 7.213 12.659 1.00 90.25 190 LEU A N 1
ATOM 1574 C CA . LEU A 1 190 ? -5.573 6.992 12.438 1.00 90.25 190 LEU A CA 1
ATOM 1575 C C . LEU A 1 190 ? -6.399 8.156 12.980 1.00 90.25 190 LEU A C 1
ATOM 1577 O O . LEU A 1 190 ? -6.125 8.687 14.055 1.00 90.25 190 LEU A O 1
ATOM 1581 N N . TYR A 1 191 ? -7.464 8.476 12.254 1.00 90.62 191 TYR A N 1
ATOM 1582 C CA . TYR A 1 191 ? -8.463 9.462 12.640 1.00 90.62 191 TYR A CA 1
ATOM 1583 C C . TYR A 1 191 ? -9.829 8.829 12.462 1.00 90.62 191 TYR A C 1
ATOM 1585 O O . TYR A 1 191 ? -10.139 8.309 11.392 1.00 90.62 191 TYR A O 1
ATOM 1593 N N . LEU A 1 192 ? -10.664 8.884 13.483 1.00 91.69 192 LEU A N 1
ATOM 1594 C CA . LEU A 1 192 ? -12.071 8.566 13.348 1.00 91.69 192 LEU A CA 1
ATOM 1595 C C . LEU A 1 192 ? -12.774 9.723 12.628 1.00 91.69 192 LEU A C 1
ATOM 1597 O O . LEU A 1 192 ? -12.656 10.884 13.021 1.00 91.69 192 LEU A O 1
ATOM 1601 N N . MET A 1 193 ? -13.515 9.397 11.574 1.00 90.69 193 MET A N 1
ATOM 1602 C CA . MET A 1 193 ? -14.309 10.358 10.816 1.00 90.69 193 MET A CA 1
ATOM 1603 C C . MET A 1 193 ? -15.727 10.401 11.395 1.00 90.69 193 MET A C 1
ATOM 1605 O O . MET A 1 193 ? -16.566 9.557 11.068 1.00 90.69 193 MET A O 1
ATOM 1609 N N . GLU A 1 194 ? -15.996 11.379 12.258 1.00 83.56 194 GLU A N 1
ATOM 1610 C CA . GLU A 1 194 ? -17.351 11.727 12.694 1.00 83.56 194 GLU A CA 1
ATOM 1611 C C . GLU A 1 194 ? -17.985 12.708 11.697 1.00 83.56 194 GLU A C 1
ATOM 1613 O O . GLU A 1 194 ? -17.279 13.352 10.921 1.00 83.56 194 GLU A O 1
ATOM 1618 N N . GLN A 1 195 ? -19.319 12.835 11.707 1.00 72.00 195 GLN A N 1
ATOM 1619 C CA . GLN A 1 195 ? -20.094 13.574 10.693 1.00 72.00 195 GLN A CA 1
ATOM 1620 C C . GLN A 1 195 ? -19.527 14.965 10.354 1.00 72.00 195 GLN A C 1
ATOM 1622 O O . GLN A 1 195 ? -19.596 15.354 9.194 1.00 72.00 195 GLN A O 1
ATOM 1627 N N . ASN A 1 196 ? -18.922 15.661 11.325 1.00 68.81 196 ASN A N 1
ATOM 1628 C CA . ASN A 1 196 ? -18.345 16.997 11.147 1.00 68.81 196 ASN A CA 1
ATOM 1629 C C . ASN A 1 196 ? -16.934 17.165 11.749 1.00 68.81 196 ASN A C 1
ATOM 1631 O O . ASN A 1 196 ? -16.463 18.293 11.869 1.00 68.81 196 ASN A O 1
ATOM 1635 N N . ALA A 1 197 ? -16.264 16.087 12.175 1.00 76.69 197 ALA A N 1
ATOM 1636 C CA . ALA A 1 197 ? -14.980 16.202 12.870 1.00 76.69 197 ALA A CA 1
ATOM 1637 C C . ALA A 1 197 ? -14.061 14.999 12.632 1.00 76.69 197 ALA A C 1
ATOM 1639 O O . ALA A 1 197 ? -14.509 13.858 12.522 1.00 76.69 197 ALA A O 1
ATOM 1640 N N . LYS A 1 198 ? -12.753 15.272 12.597 1.00 81.56 198 LYS A N 1
ATOM 1641 C CA . LYS A 1 198 ? -11.705 14.253 12.697 1.00 81.56 198 LYS A CA 1
ATOM 1642 C C . LYS A 1 198 ? -11.346 14.118 14.172 1.00 81.56 198 LYS A C 1
ATOM 1644 O O . LYS A 1 198 ? -10.880 15.085 14.765 1.00 81.56 198 LYS A O 1
ATOM 1649 N N . VAL A 1 199 ? -11.574 12.945 14.749 1.00 83.94 199 VAL A N 1
ATOM 1650 C CA . VAL A 1 199 ? -11.193 12.637 16.132 1.00 83.94 199 VAL A CA 1
ATOM 1651 C C . VAL A 1 199 ? -9.943 11.773 16.097 1.00 83.94 199 VAL A C 1
ATOM 1653 O O . VAL A 1 199 ? -9.878 10.814 15.325 1.00 83.94 199 VAL A O 1
ATOM 1656 N N . LEU A 1 200 ? -8.931 12.128 16.881 1.00 85.38 200 LEU A N 1
ATOM 1657 C CA . LEU A 1 200 ? -7.680 11.384 16.904 1.00 85.38 200 LEU A CA 1
ATOM 1658 C C . LEU A 1 200 ? -7.909 10.034 17.577 1.00 85.38 200 LEU A C 1
ATOM 1660 O O . LEU A 1 200 ? -8.716 9.906 18.494 1.00 85.38 200 LEU A O 1
ATOM 1664 N N . ILE A 1 201 ? -7.223 9.005 17.088 1.00 85.75 201 ILE A N 1
ATOM 1665 C CA . ILE A 1 201 ? -7.183 7.726 17.791 1.00 85.75 201 ILE A CA 1
ATOM 1666 C C . ILE A 1 201 ? -5.957 7.734 18.691 1.00 85.75 201 ILE A C 1
ATOM 1668 O O . ILE A 1 201 ? -4.837 7.779 18.187 1.00 85.75 201 ILE A O 1
ATOM 1672 N N . SER A 1 202 ? -6.169 7.661 19.998 1.00 86.75 202 SER A N 1
ATOM 1673 C CA . SER A 1 202 ? -5.127 7.530 21.009 1.00 86.75 202 SER A CA 1
ATOM 1674 C C . SER A 1 202 ? -4.913 6.059 21.377 1.00 86.75 202 SER A C 1
ATOM 1676 O O . SER A 1 202 ? -5.723 5.173 21.067 1.00 86.75 202 SER A O 1
ATOM 1678 N N . LYS A 1 203 ? -3.773 5.770 22.013 1.00 83.56 203 LYS A N 1
ATOM 1679 C CA . LYS A 1 203 ? -3.443 4.433 22.523 1.00 83.56 203 LYS A CA 1
ATOM 1680 C C . LYS A 1 203 ? -3.369 4.469 24.043 1.00 83.56 203 LYS A C 1
ATOM 1682 O O . LYS A 1 203 ? -2.341 4.833 24.609 1.00 83.56 203 LYS A O 1
ATOM 1687 N N . ASN A 1 204 ? -4.414 3.990 24.707 1.00 81.19 204 ASN A N 1
ATOM 1688 C CA . ASN A 1 204 ? -4.505 3.972 26.164 1.00 81.19 204 ASN A CA 1
ATOM 1689 C C . ASN A 1 204 ? -4.441 2.539 26.702 1.00 81.19 204 ASN A C 1
ATOM 1691 O O . ASN A 1 204 ? -5.267 1.694 26.362 1.00 81.19 204 ASN A O 1
ATOM 1695 N N . LYS A 1 205 ? -3.422 2.217 27.513 1.00 80.12 205 LYS A N 1
ATOM 1696 C CA . LYS A 1 205 ? -3.180 0.852 28.047 1.00 80.12 205 LYS A CA 1
ATOM 1697 C C . LYS A 1 205 ? -3.191 -0.251 26.967 1.00 80.12 205 LYS A C 1
ATOM 1699 O O . LYS A 1 205 ? -3.478 -1.419 27.236 1.00 80.12 205 LYS A O 1
ATOM 1704 N N . GLY A 1 206 ? -2.848 0.123 25.732 1.00 80.88 206 GLY A N 1
ATOM 1705 C CA . GLY A 1 206 ? -2.853 -0.749 24.560 1.00 80.88 206 GLY A CA 1
ATOM 1706 C C . GLY A 1 206 ? -4.178 -0.814 23.800 1.00 80.88 206 GLY A C 1
ATOM 1707 O O . GLY A 1 206 ? -4.182 -1.390 22.720 1.00 80.88 206 GLY A O 1
ATOM 1708 N N . PHE A 1 207 ? -5.265 -0.231 24.298 1.00 87.06 207 PHE A N 1
ATOM 1709 C CA . PHE A 1 207 ? -6.527 -0.115 23.568 1.00 87.06 207 PHE A CA 1
ATOM 1710 C C . PHE A 1 207 ? -6.534 1.119 22.669 1.00 87.06 207 PHE A C 1
ATOM 1712 O O . PHE A 1 207 ? -5.865 2.109 22.966 1.00 87.06 207 PHE A O 1
ATOM 1719 N N . LEU A 1 208 ? -7.273 1.032 21.564 1.00 88.62 208 LEU A N 1
ATOM 1720 C CA . LEU A 1 208 ? -7.536 2.174 20.694 1.00 88.62 208 LEU A CA 1
ATOM 1721 C C . LEU A 1 208 ? -8.769 2.925 21.196 1.00 88.62 208 LEU A C 1
ATOM 1723 O O . LEU A 1 208 ? -9.837 2.326 21.341 1.00 88.62 208 LEU A O 1
ATOM 1727 N N . GLU A 1 209 ? -8.631 4.224 21.428 1.00 90.31 209 GLU A N 1
ATOM 1728 C CA . GLU A 1 209 ? -9.712 5.087 21.914 1.00 90.31 209 GLU A CA 1
ATOM 1729 C C . GLU A 1 209 ? -9.785 6.346 21.044 1.00 90.31 209 GLU A C 1
ATOM 1731 O O . GLU A 1 209 ? -8.768 6.848 20.579 1.00 90.31 209 GLU A O 1
ATOM 1736 N N . ALA A 1 210 ? -10.991 6.824 20.760 1.00 88.69 210 ALA A N 1
ATOM 1737 C CA . ALA A 1 210 ? -11.211 8.100 20.101 1.00 88.69 210 ALA A CA 1
ATOM 1738 C C . ALA A 1 210 ? -11.085 9.217 21.142 1.00 88.69 210 ALA A C 1
ATOM 1740 O O . ALA A 1 210 ? -11.882 9.290 22.077 1.00 88.69 210 ALA A O 1
ATOM 1741 N N . ASP A 1 211 ? -10.095 10.082 20.972 1.00 87.12 211 ASP A N 1
ATOM 1742 C CA . ASP A 1 211 ? -9.795 11.175 21.885 1.00 87.12 211 ASP A CA 1
ATOM 1743 C C . ASP A 1 211 ? -9.797 12.504 21.120 1.00 87.12 211 ASP A C 1
ATOM 1745 O O . ASP A 1 211 ? -9.153 12.655 20.078 1.00 87.12 211 ASP A O 1
ATOM 1749 N N . LYS A 1 212 ? -10.603 13.455 21.600 1.00 80.75 212 LYS A N 1
ATOM 1750 C CA . LYS A 1 212 ? -10.763 14.777 20.976 1.00 80.75 212 LYS A CA 1
ATOM 1751 C C . LYS A 1 212 ? -9.681 15.756 21.417 1.00 80.75 212 LYS A C 1
ATOM 1753 O O . LYS A 1 212 ? -9.417 16.703 20.681 1.00 80.75 212 LYS A O 1
ATOM 1758 N N . ASP A 1 213 ? -9.070 15.511 22.572 1.00 80.25 213 ASP A N 1
ATOM 1759 C CA . ASP A 1 213 ? -8.140 16.437 23.216 1.00 80.25 213 ASP A CA 1
ATOM 1760 C C . ASP A 1 213 ? -6.679 15.973 23.102 1.00 80.25 213 ASP A C 1
ATOM 1762 O O . ASP A 1 213 ? -5.758 16.745 23.392 1.00 80.25 213 ASP A O 1
ATOM 1766 N N . ASP A 1 214 ? -6.456 14.735 22.648 1.00 77.00 214 ASP A N 1
ATOM 1767 C CA . ASP A 1 214 ? -5.120 14.173 22.471 1.00 77.00 214 ASP A CA 1
ATOM 1768 C C . ASP A 1 214 ? -4.279 15.000 21.487 1.00 77.00 214 ASP A C 1
ATOM 1770 O O . ASP A 1 214 ? -4.727 15.403 20.415 1.00 77.00 214 ASP A O 1
ATOM 1774 N N . GLN A 1 215 ? -3.030 15.254 21.861 1.00 72.88 215 GLN A N 1
ATOM 1775 C CA . GLN A 1 215 ? -2.056 15.970 21.039 1.00 72.88 215 GLN A CA 1
ATOM 1776 C C . GLN A 1 215 ? -1.081 15.008 20.343 1.00 72.88 215 GLN A C 1
ATOM 1778 O O . GLN A 1 215 ? -0.363 15.430 19.432 1.00 72.88 215 GLN A O 1
ATOM 1783 N N . ASP A 1 216 ? -1.056 13.725 20.728 1.00 78.19 216 ASP A N 1
ATOM 1784 C CA . ASP A 1 216 ? -0.174 12.708 20.150 1.00 78.19 216 ASP A CA 1
ATOM 1785 C C . ASP A 1 216 ? -0.952 11.457 19.698 1.00 78.19 216 ASP A C 1
ATOM 1787 O O . ASP A 1 216 ? -0.998 10.446 20.404 1.00 78.19 216 ASP A O 1
ATOM 1791 N N . PRO A 1 217 ? -1.553 11.486 18.491 1.00 83.88 217 PRO A N 1
ATOM 1792 C CA . PRO A 1 217 ? -2.306 10.348 17.983 1.00 83.88 217 PRO A CA 1
ATOM 1793 C C . PRO A 1 217 ? -1.449 9.089 17.914 1.00 83.88 217 PRO A C 1
ATOM 1795 O O . PRO A 1 217 ? -0.282 9.130 17.517 1.00 83.88 217 PRO A O 1
ATOM 1798 N N . ALA A 1 218 ? -2.078 7.946 18.176 1.00 84.44 218 ALA A N 1
ATOM 1799 C CA . ALA A 1 218 ? -1.464 6.637 18.068 1.00 84.44 218 ALA A CA 1
ATOM 1800 C C . ALA A 1 218 ? -0.812 6.446 16.694 1.00 84.44 218 ALA A C 1
ATOM 1802 O O . ALA A 1 218 ? -1.462 6.529 15.646 1.00 84.44 218 ALA A O 1
ATOM 1803 N N . GLN A 1 219 ? 0.483 6.136 16.725 1.00 90.12 219 GLN A N 1
ATOM 1804 C CA . GLN A 1 219 ? 1.280 5.850 15.540 1.00 90.12 219 GLN A CA 1
ATOM 1805 C C . GLN A 1 219 ? 1.682 4.381 15.522 1.00 90.12 219 GLN A C 1
ATOM 1807 O O . GLN A 1 219 ? 2.049 3.804 16.549 1.00 90.12 219 GLN A O 1
ATOM 1812 N N . PHE A 1 220 ? 1.625 3.770 14.346 1.00 90.06 220 PHE A N 1
ATOM 1813 C CA . PHE A 1 220 ? 2.101 2.407 14.133 1.00 90.06 220 PHE A CA 1
ATOM 1814 C C . PHE A 1 220 ? 2.463 2.191 12.664 1.00 90.06 220 PHE A C 1
ATOM 1816 O O . PHE A 1 220 ? 1.977 2.902 11.788 1.00 90.06 220 PHE A O 1
ATOM 1823 N N . GLU A 1 221 ? 3.306 1.199 12.369 1.00 92.19 221 GLU A N 1
ATOM 1824 C CA . GLU A 1 221 ? 3.576 0.821 10.979 1.00 92.19 221 GLU A CA 1
ATOM 1825 C C . GLU A 1 221 ? 2.297 0.306 10.320 1.00 92.19 221 GLU A C 1
ATOM 1827 O O . GLU A 1 221 ? 1.661 -0.610 10.842 1.00 92.19 221 GLU A O 1
ATOM 1832 N N . PHE A 1 222 ? 1.949 0.810 9.141 1.00 92.69 222 PHE A N 1
ATOM 1833 C CA . PHE A 1 222 ? 0.736 0.440 8.415 1.00 92.69 222 PHE A CA 1
ATOM 1834 C C . PHE A 1 222 ? 0.591 -1.079 8.218 1.00 92.69 222 PHE A C 1
ATOM 1836 O O . PHE A 1 222 ? -0.504 -1.638 8.298 1.00 92.69 222 PHE A O 1
ATOM 1843 N N . GLY A 1 223 ? 1.711 -1.783 8.034 1.00 89.94 223 GLY A N 1
ATOM 1844 C CA . GLY A 1 223 ? 1.755 -3.239 7.929 1.00 89.94 223 GLY A CA 1
ATOM 1845 C C . GLY A 1 223 ? 1.236 -3.980 9.163 1.00 89.94 223 GLY A C 1
ATOM 1846 O O . GLY A 1 223 ? 0.783 -5.112 9.016 1.00 89.94 223 GLY A O 1
ATOM 1847 N N . THR A 1 224 ? 1.240 -3.350 10.339 1.00 89.44 224 THR A N 1
ATOM 1848 C CA . THR A 1 224 ? 0.709 -3.888 11.605 1.00 89.44 224 THR A CA 1
ATOM 1849 C C . THR A 1 224 ? -0.775 -4.235 11.477 1.00 89.44 224 THR A C 1
ATOM 1851 O O . THR A 1 224 ? -1.196 -5.321 11.875 1.00 89.44 224 THR A O 1
ATOM 1854 N N . LEU A 1 225 ? -1.558 -3.370 10.822 1.00 88.00 225 LEU A N 1
ATOM 1855 C CA . LEU A 1 225 ? -2.979 -3.606 10.538 1.00 88.00 225 LEU A CA 1
ATOM 1856 C C . LEU A 1 225 ? -3.171 -4.836 9.634 1.00 88.00 225 LEU A C 1
ATOM 1858 O O . LEU A 1 225 ? -4.035 -5.676 9.877 1.00 88.00 225 LEU A O 1
ATOM 1862 N N . LEU A 1 226 ? -2.295 -4.986 8.639 1.00 87.38 226 LEU A N 1
ATOM 1863 C CA . LEU A 1 226 ? -2.378 -6.019 7.604 1.00 87.38 226 LEU A CA 1
ATOM 1864 C C . LEU A 1 226 ? -1.804 -7.387 8.024 1.00 87.38 226 LEU A C 1
ATOM 1866 O O . LEU A 1 226 ? -1.896 -8.342 7.249 1.00 87.38 226 LEU A O 1
ATOM 1870 N N . ARG A 1 227 ? -1.150 -7.491 9.190 1.00 86.38 227 ARG A N 1
ATOM 1871 C CA . ARG A 1 227 ? -0.351 -8.670 9.590 1.00 86.38 227 ARG A CA 1
ATOM 1872 C C . ARG A 1 227 ? -0.725 -9.299 10.929 1.00 86.38 227 ARG A C 1
ATOM 1874 O O . ARG A 1 227 ? -0.066 -10.258 11.313 1.00 86.38 227 ARG A O 1
ATOM 1881 N N . GLY A 1 228 ? -1.756 -8.815 11.615 1.00 85.44 228 GLY A N 1
ATOM 1882 C CA . GLY A 1 228 ? -2.128 -9.385 12.914 1.00 85.44 228 GLY A CA 1
ATOM 1883 C C . GLY A 1 228 ? -1.678 -8.575 14.124 1.00 85.44 228 GLY A C 1
ATOM 1884 O O . GLY A 1 228 ? -1.535 -9.133 15.201 1.00 85.44 228 GLY A O 1
ATOM 1885 N N . GLY A 1 229 ? -1.433 -7.272 13.992 1.00 87.25 229 GLY A N 1
ATOM 1886 C CA . GLY A 1 229 ? -0.975 -6.445 15.112 1.00 87.25 229 GLY A CA 1
ATOM 1887 C C . GLY A 1 229 ? -2.058 -6.012 16.105 1.00 87.25 229 GLY A C 1
ATOM 1888 O O . GLY A 1 229 ? -1.775 -5.250 17.029 1.00 87.25 229 GLY A O 1
ATOM 1889 N N . PHE A 1 230 ? -3.297 -6.482 15.937 1.00 89.12 230 PHE A N 1
ATOM 1890 C CA . PHE A 1 230 ? -4.420 -6.152 16.813 1.00 89.12 230 PHE A CA 1
ATOM 1891 C C . PHE A 1 230 ? -5.136 -7.420 17.263 1.00 89.12 230 PHE A C 1
ATOM 1893 O O . PHE A 1 230 ? -5.535 -8.239 16.439 1.00 89.12 230 PHE A O 1
ATOM 1900 N N . MET A 1 231 ? -5.328 -7.569 18.570 1.00 89.12 231 MET A N 1
ATOM 1901 C CA . MET A 1 231 ? -6.112 -8.644 19.169 1.00 89.12 231 MET A CA 1
ATOM 1902 C C . MET A 1 231 ? -7.490 -8.123 19.566 1.00 89.12 231 MET A C 1
ATOM 1904 O O . MET A 1 231 ? -7.624 -6.994 20.038 1.00 89.12 231 MET A O 1
ATOM 1908 N N . VAL A 1 232 ? -8.506 -8.965 19.408 1.00 87.19 232 VAL A N 1
ATOM 1909 C CA . VAL A 1 232 ? -9.851 -8.698 19.918 1.00 87.19 232 VAL A CA 1
ATOM 1910 C C . VAL A 1 232 ? -9.958 -9.292 21.314 1.00 87.19 232 VAL A C 1
ATOM 1912 O O . VAL A 1 232 ? -9.720 -10.484 21.497 1.00 87.19 232 VAL A O 1
ATOM 1915 N N . ILE A 1 233 ? -10.295 -8.462 22.295 1.00 87.38 233 ILE A N 1
ATOM 1916 C CA . ILE A 1 233 ? -10.401 -8.864 23.697 1.00 87.38 233 ILE A CA 1
ATOM 1917 C C . ILE A 1 233 ? -11.804 -8.544 24.196 1.00 87.38 233 ILE A C 1
ATOM 1919 O O . ILE A 1 233 ? -12.311 -7.445 23.975 1.00 87.38 233 ILE A O 1
ATOM 1923 N N . GLU A 1 234 ? -12.423 -9.502 24.884 1.00 83.31 234 GLU A N 1
ATOM 1924 C CA . GLU A 1 234 ? -13.639 -9.247 25.654 1.00 83.31 234 GLU A CA 1
ATOM 1925 C C . GLU A 1 234 ? -13.292 -8.376 26.864 1.00 83.31 234 GLU A C 1
ATOM 1927 O O . GLU A 1 234 ? -12.505 -8.761 27.728 1.00 83.31 234 GLU A O 1
ATOM 1932 N N . THR A 1 235 ? -13.881 -7.190 26.918 1.00 75.25 235 THR A N 1
ATOM 1933 C CA . THR A 1 235 ? -13.803 -6.289 28.062 1.00 75.25 235 THR A CA 1
ATOM 1934 C C . THR A 1 235 ? -15.150 -6.288 28.771 1.00 75.25 235 THR A C 1
ATOM 1936 O O . THR A 1 235 ? -16.178 -6.004 28.152 1.00 75.25 235 THR A O 1
ATOM 1939 N N . SER A 1 236 ? -15.143 -6.601 30.065 1.00 64.75 236 SER A N 1
ATOM 1940 C CA . SER A 1 236 ? -16.249 -6.303 30.971 1.00 64.75 236 SER A CA 1
ATOM 1941 C C . SER A 1 236 ? -16.046 -4.882 31.494 1.00 64.75 236 SER A C 1
ATOM 1943 O O . SER A 1 236 ? -15.175 -4.671 32.338 1.00 64.75 236 SER A O 1
ATOM 1945 N N . ASP A 1 237 ? -16.789 -3.902 30.983 1.00 59.81 237 ASP A N 1
ATOM 1946 C CA . ASP A 1 237 ? -16.920 -2.643 31.722 1.00 59.81 237 ASP A CA 1
ATOM 1947 C C . ASP A 1 237 ? -17.888 -2.908 32.883 1.00 59.81 237 ASP A C 1
ATOM 1949 O O . ASP A 1 237 ? -18.982 -3.427 32.677 1.00 59.81 237 ASP A O 1
ATOM 1953 N N . GLU A 1 238 ? -17.476 -2.579 34.109 1.00 51.47 238 GLU A N 1
ATOM 1954 C CA . GLU A 1 238 ? -18.212 -2.878 35.352 1.00 51.47 238 GLU A CA 1
ATOM 1955 C C . GLU A 1 238 ? -19.631 -2.273 35.403 1.00 51.47 238 GLU A C 1
ATOM 1957 O O . GLU A 1 238 ? -20.439 -2.665 36.241 1.00 51.47 238 GLU A O 1
ATOM 1962 N N . SER A 1 239 ? -19.949 -1.335 34.506 1.00 55.41 239 SER A N 1
ATOM 1963 C CA . SER A 1 239 ? -21.228 -0.627 34.437 1.00 55.41 239 SER A CA 1
ATOM 1964 C C . SER A 1 239 ? -22.222 -1.182 33.414 1.00 55.41 239 SER A C 1
ATOM 1966 O O . SER A 1 239 ? -23.376 -0.753 33.419 1.00 55.41 239 SER A O 1
ATOM 1968 N N . ASP A 1 240 ? -21.818 -2.110 32.540 1.00 54.69 240 ASP A N 1
ATOM 1969 C CA . ASP A 1 240 ? -22.640 -2.545 31.411 1.00 54.69 240 ASP A CA 1
ATOM 1970 C C . ASP A 1 240 ? -22.643 -4.075 31.291 1.00 54.69 240 ASP A C 1
ATOM 1972 O O . ASP A 1 240 ? -21.613 -4.717 31.095 1.00 54.69 240 ASP A O 1
ATOM 1976 N N . SER A 1 241 ? -23.824 -4.684 31.419 1.00 52.91 241 SER A N 1
ATOM 1977 C CA . SER A 1 241 ? -23.995 -6.149 31.385 1.00 52.91 241 SER A CA 1
ATOM 1978 C C . SER A 1 241 ? -23.682 -6.784 30.019 1.00 52.91 241 SER A C 1
ATOM 1980 O O . SER A 1 241 ? -23.599 -8.010 29.902 1.00 52.91 241 SER A O 1
ATOM 1982 N N . ALA A 1 242 ? -23.498 -5.968 28.977 1.00 58.19 242 ALA A N 1
ATOM 1983 C CA . ALA A 1 242 ? -23.145 -6.419 27.641 1.00 58.19 242 ALA A CA 1
ATOM 1984 C C . ALA A 1 242 ? -21.625 -6.586 27.484 1.00 58.19 242 ALA A C 1
ATOM 1986 O O . ALA A 1 242 ? -20.849 -5.651 27.680 1.00 58.19 242 ALA A O 1
ATOM 1987 N N . LYS A 1 243 ? -21.192 -7.774 27.044 1.00 64.12 243 LYS A N 1
ATOM 1988 C CA . LYS A 1 243 ? -19.801 -8.023 26.639 1.00 64.12 243 LYS A CA 1
ATOM 1989 C C . LYS A 1 243 ? -19.409 -7.078 25.498 1.00 64.12 243 LYS A C 1
ATOM 1991 O O . LYS A 1 243 ? -20.014 -7.132 24.427 1.00 64.12 243 LYS A O 1
ATOM 1996 N N . LYS A 1 244 ? -18.370 -6.262 25.697 1.00 76.50 244 LYS A N 1
ATOM 1997 C CA . LYS A 1 244 ? -17.813 -5.388 24.651 1.00 76.50 244 LYS A CA 1
ATOM 1998 C C . LYS A 1 244 ? -16.530 -6.003 24.100 1.00 76.50 244 LYS A C 1
ATOM 2000 O O . LYS A 1 244 ? -15.676 -6.451 24.860 1.00 76.50 244 LYS A O 1
ATOM 2005 N N . LEU A 1 245 ? -16.398 -6.046 22.777 1.00 82.94 245 LEU A N 1
ATOM 2006 C CA . LEU A 1 245 ? -15.183 -6.509 22.103 1.00 82.94 245 LEU A CA 1
ATOM 2007 C C . LEU A 1 245 ? -14.313 -5.302 21.778 1.00 82.94 245 LEU A C 1
ATOM 2009 O O . LEU A 1 245 ? -14.676 -4.516 20.907 1.00 82.94 245 LEU A O 1
ATOM 2013 N N . SER A 1 246 ? -13.176 -5.173 22.450 1.00 83.94 246 SER A N 1
ATOM 2014 C CA . SER A 1 246 ? -12.240 -4.061 22.272 1.00 83.94 246 SER A CA 1
ATOM 2015 C C . SER A 1 246 ? -11.000 -4.501 21.496 1.00 83.94 246 SER A C 1
ATOM 2017 O O . SER A 1 246 ? -10.566 -5.652 21.593 1.00 83.94 246 SER A O 1
ATOM 2019 N N . LEU A 1 247 ? -10.405 -3.581 20.736 1.00 85.31 247 LEU A N 1
ATOM 2020 C CA . LEU A 1 247 ? -9.157 -3.834 20.017 1.00 85.31 247 LEU A CA 1
ATOM 2021 C C . LEU A 1 247 ? -7.961 -3.450 20.876 1.00 85.31 247 LEU A C 1
ATOM 2023 O O . LEU A 1 247 ? -7.818 -2.294 21.276 1.00 85.31 247 LEU A O 1
ATOM 2027 N N . LYS A 1 248 ? -7.075 -4.415 21.116 1.00 86.31 248 LYS A N 1
ATOM 2028 C CA . LYS A 1 248 ? -5.807 -4.194 21.806 1.00 86.31 248 LYS A CA 1
ATOM 2029 C C . LYS A 1 248 ? -4.649 -4.328 20.830 1.00 86.31 248 LYS A C 1
ATOM 2031 O O . LYS A 1 248 ? -4.482 -5.360 20.181 1.00 86.31 248 LYS A O 1
ATOM 2036 N N . PHE A 1 249 ? -3.829 -3.289 20.759 1.00 83.94 249 PHE A N 1
ATOM 2037 C CA . PHE A 1 249 ? -2.548 -3.310 20.076 1.00 83.94 249 PHE A CA 1
ATOM 2038 C C . PHE A 1 249 ? -1.643 -4.356 20.727 1.00 83.94 249 PHE A C 1
ATOM 2040 O O . PHE A 1 249 ? -1.380 -4.306 21.933 1.00 83.94 249 PHE A O 1
ATOM 2047 N N . VAL A 1 250 ? -1.145 -5.283 19.921 1.00 82.06 250 VAL A N 1
ATOM 2048 C CA . VAL A 1 250 ? -0.180 -6.298 20.341 1.00 82.06 250 VAL A CA 1
ATOM 2049 C C . VAL A 1 250 ? 1.170 -6.017 19.694 1.00 82.06 250 VAL A C 1
ATOM 2051 O O . VAL A 1 250 ? 1.255 -5.353 18.664 1.00 82.06 250 VAL A O 1
ATOM 2054 N N . ASN A 1 251 ? 2.246 -6.466 20.338 1.00 73.25 251 ASN A N 1
ATOM 2055 C CA . ASN A 1 251 ? 3.594 -6.322 19.791 1.00 73.25 251 ASN A CA 1
ATOM 2056 C C . ASN A 1 251 ? 3.642 -6.949 18.375 1.00 73.25 251 ASN A C 1
ATOM 2058 O O . ASN A 1 251 ? 3.098 -8.041 18.212 1.00 73.25 251 ASN A O 1
ATOM 2062 N N . PRO A 1 252 ? 4.279 -6.311 17.372 1.00 65.19 252 PRO A N 1
ATOM 2063 C CA . PRO A 1 252 ? 4.492 -6.886 16.039 1.00 65.19 252 PRO A CA 1
ATOM 2064 C C . PRO A 1 252 ? 5.063 -8.316 16.006 1.00 65.19 252 PRO A C 1
ATOM 2066 O O . PRO A 1 252 ? 4.848 -9.031 15.030 1.00 65.19 252 PRO A O 1
ATOM 2069 N N . GLU A 1 253 ? 5.775 -8.747 17.050 1.00 70.38 253 GLU A N 1
ATOM 2070 C CA . GLU A 1 253 ? 6.307 -10.114 17.184 1.00 70.38 253 GLU A CA 1
ATOM 2071 C C . GLU A 1 253 ? 5.246 -11.156 17.584 1.00 70.38 253 GLU A C 1
ATOM 2073 O O . GLU A 1 253 ? 5.474 -12.364 17.490 1.00 70.38 253 GLU A O 1
ATOM 2078 N N . TYR A 1 254 ? 4.069 -10.713 18.028 1.00 77.12 254 TYR A N 1
ATOM 2079 C CA . TYR A 1 254 ? 2.987 -11.585 18.459 1.00 77.12 254 TYR A CA 1
ATOM 2080 C C . TYR A 1 254 ? 2.260 -12.213 17.260 1.00 77.12 254 TYR A C 1
ATOM 2082 O O . TYR A 1 254 ? 1.625 -11.526 16.465 1.00 77.12 254 TYR A O 1
ATOM 2090 N N . GLN A 1 255 ? 2.289 -13.545 17.157 1.00 70.25 255 GLN A N 1
ATOM 2091 C CA . GLN A 1 255 ? 1.755 -14.284 16.000 1.00 70.25 255 GLN A CA 1
ATOM 2092 C C . GLN A 1 255 ? 0.259 -14.651 16.087 1.00 70.25 255 GLN A C 1
ATOM 2094 O O . GLN A 1 255 ? -0.233 -15.417 15.261 1.00 70.25 255 GLN A O 1
ATOM 2099 N N . GLY A 1 256 ? -0.479 -14.133 17.074 1.00 77.19 256 GLY A N 1
ATOM 2100 C CA . GLY A 1 256 ? -1.869 -14.535 17.340 1.00 77.19 256 GLY A CA 1
ATOM 2101 C C . GLY A 1 256 ? -2.943 -13.482 17.059 1.00 77.19 256 GLY A C 1
ATOM 2102 O O . GLY A 1 256 ? -4.103 -13.730 17.371 1.00 77.19 256 GLY A O 1
ATOM 2103 N N . GLY A 1 257 ? -2.593 -12.295 16.557 1.00 86.12 257 GLY A N 1
ATOM 2104 C CA . GLY A 1 257 ? -3.591 -11.246 16.341 1.00 86.12 257 GLY A CA 1
ATOM 2105 C C . GLY A 1 257 ? -4.409 -11.417 15.058 1.00 86.12 257 GLY A C 1
ATOM 2106 O O . GLY A 1 257 ? -4.114 -12.230 14.179 1.00 86.12 257 GLY A O 1
ATOM 2107 N N . GLU A 1 258 ? -5.467 -10.620 14.963 1.00 88.50 258 GLU A N 1
ATOM 2108 C CA . GLU A 1 258 ? -6.427 -10.624 13.865 1.00 88.50 258 GLU A CA 1
ATOM 2109 C C . GLU A 1 258 ? -5.906 -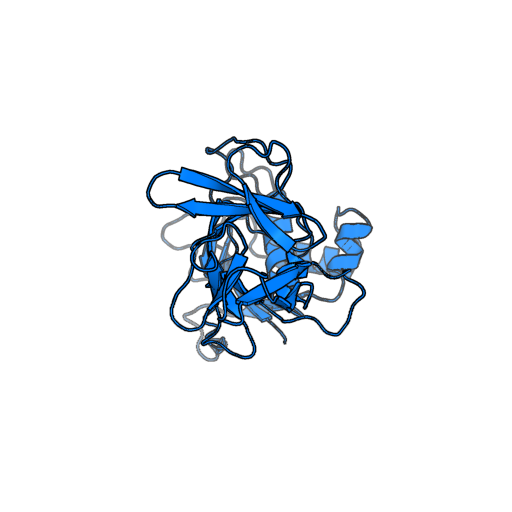9.838 12.660 1.00 88.50 258 GLU A C 1
ATOM 2111 O O . GLU A 1 258 ? -5.318 -8.763 12.797 1.00 88.50 258 GLU A O 1
ATOM 2116 N N . ILE A 1 259 ? -6.149 -10.367 11.460 1.00 89.88 259 ILE A N 1
ATOM 2117 C CA . ILE A 1 259 ? -5.733 -9.730 10.208 1.00 89.88 259 ILE A CA 1
ATOM 2118 C C . ILE A 1 259 ? -6.858 -8.824 9.724 1.00 89.88 259 ILE A C 1
ATOM 2120 O O . ILE A 1 259 ? -7.980 -9.287 9.515 1.00 89.88 259 ILE A O 1
ATOM 2124 N N . TRP A 1 260 ? -6.535 -7.557 9.486 1.00 91.94 260 TRP A N 1
ATOM 2125 C CA . TRP A 1 260 ? -7.489 -6.550 9.038 1.00 91.94 260 TRP A CA 1
ATOM 2126 C C . TRP A 1 260 ? -7.157 -6.061 7.630 1.00 91.94 260 TRP A C 1
ATOM 2128 O O . TRP A 1 260 ? -6.025 -6.181 7.154 1.00 91.94 260 TRP A O 1
ATOM 2138 N N . GLU A 1 261 ? -8.155 -5.505 6.958 1.00 91.81 261 GLU A N 1
ATOM 2139 C CA . GLU A 1 261 ? -8.017 -4.881 5.648 1.00 91.81 261 GLU A CA 1
ATOM 2140 C C . GLU A 1 261 ? -8.827 -3.589 5.556 1.00 91.81 261 GLU A C 1
ATOM 2142 O O . GLU A 1 261 ? -9.777 -3.373 6.313 1.00 91.81 261 GLU A O 1
ATOM 2147 N N . LEU A 1 262 ? -8.415 -2.727 4.628 1.00 92.88 262 LEU A N 1
ATOM 2148 C CA . LEU A 1 262 ? -9.119 -1.496 4.297 1.00 92.88 262 LEU A CA 1
ATOM 2149 C C . LEU A 1 262 ? -10.154 -1.780 3.204 1.00 92.88 262 LEU A C 1
ATOM 2151 O O . LEU A 1 262 ? -9.835 -2.462 2.226 1.00 92.88 262 LEU A O 1
ATOM 2155 N N . CYS A 1 263 ? -11.361 -1.241 3.367 1.00 89.38 263 CYS A N 1
ATOM 2156 C CA . CYS A 1 263 ? -12.469 -1.339 2.416 1.00 89.38 263 CYS A CA 1
ATOM 2157 C C . CYS A 1 263 ? -13.238 -0.020 2.291 1.00 89.38 263 CYS A C 1
ATOM 2159 O O . CYS A 1 263 ? -13.149 0.819 3.222 1.00 89.38 263 CYS A O 1
#

Secondary structure (DSSP, 8-state):
--EEEEEEE-TTTT-TTTTSS-EEEEEESSHHHHHHHHHHHHHHB-TTT--SSBEEEEEEETTEEEEE-S-TTHHHHHHHHHHHT-SS--HHHHHHHTTSEEEEEE--TTS-S----PPP------BTT-EEEEEESSSTT-EEEEPTTSSBEEEESS---EEEEEETT--S-GGG-TT-B--TTSEEEEEEEETTEEEEEEEETTEEEEESS-SS--EEEHHHHHHT-EEEEEE--TT-SSPEEEEEE--TT-TTSBPEEE-

Radius of gyration: 20.89 Å; chains: 1; bounding box: 47×35×67 Å